Protein AF-A0A1V3ILX5-F1 (afdb_monomer_lite)

pLDDT: mean 81.28, std 12.14, range [39.16, 96.25]

Foldseek 3Di:
DDDDPPVCPVVVLVVDDLVPDDPVCSVVSVVVSVVVVLQVCCCVVVVHRDFLDDPVLLVLVVVLLVLLCVQQVDDSVVSVVVLCVVVVHPDPRNDHSVSSVVSSVVSVVSSPDDDDDPPPDPDDDDDDDDPVRLLVLLVVLVVLLVQLQVLVVCLVVCVVVVHPCSVVSPCSNPVCLVVSVVSLVVSCVVCVPDDCDPVDSSVSVVLSVQDDSPDPDRSDPPD

InterPro domains:
  IPR018875 Antirepressor protein ant, N-terminal [PF10547] (1-49)
  IPR018875 Antirepressor protein ant, N-terminal [PR01994] (1-24)
  IPR018875 Antirepressor protein ant, N-terminal [PR01994] (25-47)
  IPR018876 Bacteriophage P22, antirepressor protein, C-terminal [PF10548] (132-210)

Secondary structure (DSSP, 8-state):
--PPPHHHHHHHHHH--GGGS-GGGHHHHHHHHHHHHHHHHHHHHHSS---SS-TTTTHHHHHHHHHHHHHH---HHHHHHHHHHHHT-SSGGG--HHHHHHHHHHHHHHHHS-----------------HHHHHHHHHHHHHHHHHHHHHHHHHHHHHHTT-TTHHHHHHHHHHHHHHHHHHHHHHHHHTTTS---TTSGGGGHHHHHH--TT--S-SS---

Radius of gyration: 32.72 Å; chains: 1; bounding box: 62×52×90 Å

Sequence (223 aa):
MLCLPIDYLNGWLFGIDVKRVKPEIRDTLIMYKKECYKALADYWIKGKAERKTTTDERTGLRQAVSALVSKKGLIYSEAYSLIHQRFNVEHIDELTPEQIGMAVEYVHKIALEGEWIEPKKNEHYSFEFTEHELQQLVWTWFALLRCAEMCQVLYPALRQIGSSYAATVRDLGVEYNYTIRQSQNTLNRITEQFACEPSSNWRVLKYLRAYNPKKSRFQLDIL

Organism: NCBI:txid1908263

Structure (mmCIF, N/CA/C/O backbone):
data_AF-A0A1V3ILX5-F1
#
_entry.id   AF-A0A1V3ILX5-F1
#
loop_
_atom_site.group_PDB
_atom_site.id
_atom_site.type_symbol
_atom_site.label_atom_id
_atom_site.label_alt_id
_atom_site.label_comp_id
_atom_site.label_asym_id
_atom_site.label_entity_id
_atom_site.label_seq_id
_atom_site.pdbx_PDB_ins_code
_atom_site.Cartn_x
_atom_site.Cartn_y
_atom_site.Cartn_z
_atom_site.occupancy
_atom_site.B_iso_or_equiv
_atom_site.auth_seq_id
_atom_site.auth_comp_id
_atom_site.auth_asym_id
_atom_site.auth_atom_id
_atom_site.pdbx_PDB_model_num
ATOM 1 N N . MET A 1 1 ? 26.380 29.056 -43.346 1.00 39.16 1 MET A N 1
ATOM 2 C CA . MET A 1 1 ? 25.573 27.930 -43.860 1.00 39.16 1 MET A CA 1
ATOM 3 C C . MET A 1 1 ? 26.367 27.302 -44.996 1.00 39.16 1 MET A C 1
ATOM 5 O O . MET A 1 1 ? 26.478 27.919 -46.044 1.00 39.16 1 MET A O 1
ATOM 9 N N . LEU A 1 2 ? 27.041 26.177 -44.756 1.00 45.47 2 LEU A N 1
ATOM 10 C CA . LEU A 1 2 ? 27.775 25.441 -45.792 1.00 45.47 2 LEU A CA 1
ATOM 11 C C . LEU A 1 2 ? 26.883 24.273 -46.207 1.00 45.47 2 LEU A C 1
ATOM 13 O O . LEU A 1 2 ? 26.783 23.289 -45.481 1.00 45.47 2 LEU A O 1
ATOM 17 N N . CYS A 1 3 ? 26.169 24.425 -47.317 1.00 49.91 3 CYS A N 1
ATOM 18 C CA . CYS A 1 3 ? 25.348 23.356 -47.871 1.00 49.91 3 CYS A CA 1
ATOM 19 C C . CYS A 1 3 ? 26.199 22.589 -48.886 1.00 49.91 3 CYS A C 1
ATOM 21 O O . CYS A 1 3 ? 26.717 23.186 -49.829 1.00 49.91 3 CYS A O 1
ATOM 23 N N . LEU A 1 4 ? 26.367 21.283 -48.678 1.00 62.44 4 LEU A N 1
ATOM 24 C CA . LEU A 1 4 ? 27.025 20.414 -49.649 1.00 62.44 4 LEU A CA 1
ATOM 25 C C . LEU A 1 4 ? 26.116 20.294 -50.889 1.00 62.44 4 LEU A C 1
ATOM 27 O O . LEU A 1 4 ? 24.931 19.991 -50.716 1.00 62.44 4 LEU A O 1
ATOM 31 N N . PRO A 1 5 ? 26.613 20.522 -52.119 1.00 73.44 5 PRO A N 1
ATOM 32 C CA . PRO A 1 5 ? 25.806 20.302 -53.312 1.00 73.44 5 PRO A CA 1
ATOM 33 C C . PRO A 1 5 ? 25.388 18.830 -53.408 1.00 73.44 5 PRO A C 1
ATOM 35 O O . PRO A 1 5 ? 26.164 17.934 -53.065 1.00 73.44 5 PRO A O 1
ATOM 38 N N . ILE A 1 6 ? 24.156 18.585 -53.862 1.00 67.00 6 ILE A N 1
ATOM 39 C CA . ILE A 1 6 ? 23.514 17.264 -53.785 1.00 67.00 6 ILE A CA 1
ATOM 40 C C . ILE A 1 6 ? 24.284 16.175 -54.544 1.00 67.00 6 ILE A C 1
ATOM 42 O O . ILE A 1 6 ? 24.331 15.031 -54.099 1.00 67.00 6 ILE A O 1
ATOM 46 N N . ASP A 1 7 ? 24.987 16.552 -55.612 1.00 67.50 7 ASP A N 1
ATOM 47 C CA . ASP A 1 7 ? 25.805 15.644 -56.423 1.00 67.50 7 ASP A CA 1
ATOM 48 C C . ASP A 1 7 ? 27.003 15.076 -55.644 1.00 67.50 7 ASP A C 1
ATOM 50 O O . ASP A 1 7 ? 27.442 13.949 -55.878 1.00 67.50 7 ASP A O 1
ATOM 54 N N . TYR A 1 8 ? 27.503 15.822 -54.654 1.00 69.56 8 TYR A N 1
ATOM 55 C CA . TYR A 1 8 ? 28.617 15.408 -53.800 1.00 69.56 8 TYR A CA 1
ATOM 56 C C . TYR A 1 8 ? 28.160 14.653 -52.549 1.00 69.56 8 TYR A C 1
ATOM 58 O O . TYR A 1 8 ? 29.004 14.107 -51.838 1.00 69.56 8 TYR A O 1
ATOM 66 N N . LEU A 1 9 ? 26.850 14.578 -52.278 1.00 69.81 9 LEU A N 1
ATOM 67 C CA . LEU A 1 9 ? 26.304 13.918 -51.088 1.00 69.81 9 LEU A CA 1
ATOM 68 C C . LEU A 1 9 ? 26.668 12.435 -51.045 1.00 69.81 9 LEU A C 1
ATOM 70 O O . LEU A 1 9 ? 27.114 11.946 -50.009 1.00 69.81 9 LEU A O 1
ATOM 74 N N . ASN A 1 10 ? 26.545 11.744 -52.180 1.00 68.31 10 ASN A N 1
ATOM 75 C CA . ASN A 1 10 ? 26.925 10.339 -52.289 1.00 68.31 10 ASN A CA 1
ATOM 76 C C . ASN A 1 10 ? 28.426 10.172 -51.999 1.00 68.31 10 ASN A C 1
ATOM 78 O O . ASN A 1 10 ? 28.805 9.403 -51.119 1.00 68.31 10 ASN A O 1
ATOM 82 N N . GLY A 1 11 ? 29.284 10.954 -52.662 1.00 70.94 11 GLY A N 1
ATOM 83 C CA . GLY A 1 11 ? 30.736 10.904 -52.450 1.00 70.94 11 GLY A CA 1
ATOM 84 C C . GLY A 1 11 ? 31.155 11.217 -51.009 1.00 70.94 11 GLY A C 1
ATOM 85 O O . GLY A 1 11 ? 32.033 10.554 -50.462 1.00 70.94 11 GLY A O 1
ATOM 86 N N . TRP A 1 12 ? 30.490 12.176 -50.363 1.00 75.31 12 TRP A N 1
ATOM 87 C CA . TRP A 1 12 ? 30.745 12.542 -48.971 1.00 75.31 12 TRP A CA 1
ATOM 88 C C . TRP A 1 12 ? 30.288 11.458 -47.984 1.00 75.31 12 TRP A C 1
ATOM 90 O O . TRP A 1 12 ? 31.060 11.069 -47.108 1.00 75.31 12 TRP A O 1
ATOM 100 N N . LEU A 1 13 ? 29.082 10.901 -48.159 1.00 71.12 13 LEU A N 1
ATOM 101 C CA . LEU A 1 13 ? 28.534 9.839 -47.303 1.00 71.12 13 LEU A CA 1
ATOM 102 C C . LEU A 1 13 ? 29.407 8.569 -47.334 1.00 71.12 13 LEU A C 1
ATOM 104 O O . LEU A 1 13 ? 29.664 7.950 -46.294 1.00 71.12 13 LEU A O 1
ATOM 108 N N . PHE A 1 14 ? 29.906 8.197 -48.519 1.00 68.69 14 PHE A N 1
ATOM 109 C CA . PH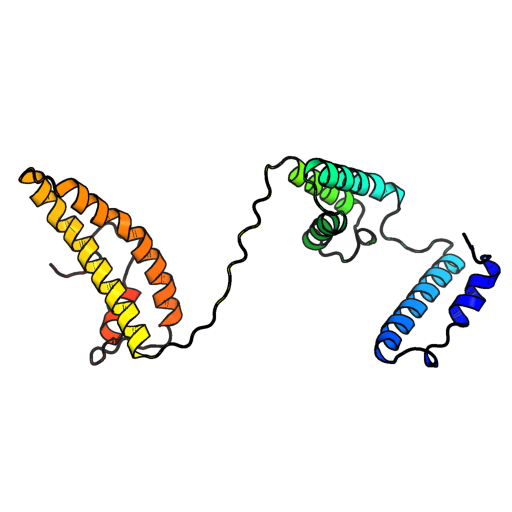E A 1 14 ? 30.798 7.045 -48.691 1.00 68.69 14 PHE A CA 1
ATOM 110 C C . PHE A 1 14 ? 32.261 7.344 -48.330 1.00 68.69 14 PHE A C 1
ATOM 112 O O . PHE A 1 1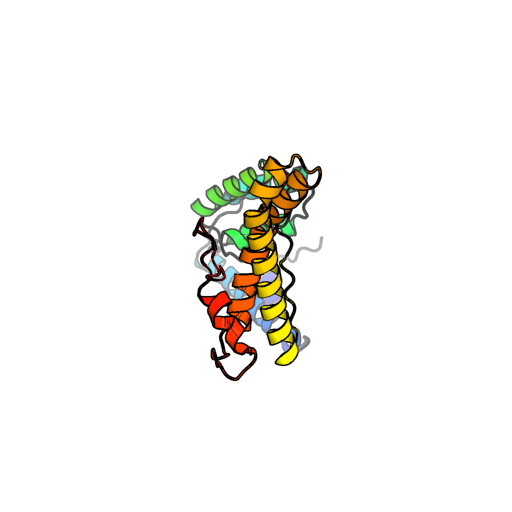4 ? 33.008 6.412 -48.039 1.00 68.69 14 PHE A O 1
ATOM 119 N N . GLY A 1 15 ? 32.656 8.619 -48.269 1.00 70.19 15 GLY A N 1
ATOM 120 C CA . GLY A 1 15 ? 33.998 9.059 -47.877 1.00 70.19 15 GLY A CA 1
ATOM 121 C C . GLY A 1 15 ? 34.289 8.993 -46.371 1.00 70.19 15 GLY A C 1
ATOM 122 O O . GLY A 1 15 ? 35.448 9.080 -45.966 1.00 70.19 15 GLY A O 1
ATOM 123 N N . ILE A 1 16 ? 33.270 8.818 -45.522 1.00 71.31 16 ILE A N 1
ATOM 124 C CA . ILE A 1 16 ? 33.450 8.662 -44.069 1.00 71.31 16 ILE A CA 1
ATOM 125 C C . ILE A 1 16 ? 34.050 7.276 -43.785 1.00 71.31 16 ILE A C 1
ATOM 127 O O . ILE A 1 16 ? 33.370 6.269 -43.932 1.00 71.31 16 ILE A O 1
ATOM 131 N N . ASP A 1 17 ? 35.303 7.165 -43.356 1.00 72.44 17 ASP A N 1
ATOM 132 C CA . ASP A 1 17 ? 35.902 5.850 -43.083 1.00 72.44 17 ASP A CA 1
ATOM 133 C C . ASP A 1 17 ? 35.572 5.370 -41.659 1.00 72.44 17 ASP A C 1
ATOM 135 O O . ASP A 1 17 ? 36.006 5.966 -40.673 1.00 72.44 17 ASP A O 1
ATOM 139 N N . VAL A 1 18 ? 34.838 4.257 -41.541 1.00 74.38 18 VAL A N 1
ATOM 140 C CA . VAL A 1 18 ? 34.448 3.647 -40.252 1.00 74.38 18 VAL A CA 1
ATOM 141 C C . VAL A 1 18 ? 35.682 3.241 -39.434 1.00 74.38 18 VAL A C 1
ATOM 143 O O . VAL A 1 18 ? 35.648 3.230 -38.202 1.00 74.38 18 VAL A O 1
ATOM 146 N N . LYS A 1 19 ? 36.812 2.968 -40.101 1.00 77.19 19 LYS A N 1
ATOM 147 C CA . LYS A 1 19 ? 38.075 2.607 -39.444 1.00 77.19 19 LYS A CA 1
ATOM 148 C C . LYS A 1 19 ? 38.727 3.785 -38.721 1.00 77.19 19 LYS A C 1
ATOM 150 O O . LYS A 1 19 ? 39.475 3.563 -37.773 1.00 77.19 19 LYS A O 1
ATOM 155 N N . ARG A 1 20 ? 38.424 5.024 -39.126 1.00 78.19 20 ARG A N 1
ATOM 156 C CA . ARG A 1 20 ? 38.987 6.256 -38.542 1.00 78.19 20 ARG A CA 1
ATOM 157 C C . ARG A 1 20 ? 38.236 6.743 -37.305 1.00 78.19 20 ARG A C 1
ATOM 159 O O . ARG A 1 20 ? 38.550 7.807 -36.781 1.00 78.19 20 ARG A O 1
ATOM 166 N N . VAL A 1 21 ? 37.256 5.975 -36.835 1.00 79.62 21 VAL A N 1
ATOM 167 C CA . VAL A 1 21 ? 36.397 6.360 -35.720 1.00 79.62 21 VAL A CA 1
ATOM 168 C C . VAL A 1 21 ? 36.631 5.460 -34.502 1.00 79.62 21 VAL A C 1
ATOM 170 O O . VAL A 1 21 ? 36.988 4.281 -34.640 1.00 79.62 21 VAL A O 1
ATOM 173 N N . LYS A 1 22 ? 36.449 6.033 -33.302 1.00 80.12 22 LYS A N 1
ATOM 174 C CA . LYS A 1 22 ? 36.482 5.328 -32.011 1.00 80.12 22 LYS A CA 1
ATOM 175 C C . LYS A 1 22 ? 35.597 4.072 -32.048 1.00 80.12 22 LYS A C 1
ATOM 177 O O . LYS A 1 22 ? 34.502 4.144 -32.604 1.00 80.12 22 LYS A O 1
ATOM 182 N N . PRO A 1 23 ? 36.038 2.949 -31.453 1.00 80.56 23 PRO A N 1
ATOM 183 C CA . PRO A 1 23 ? 35.334 1.669 -31.536 1.00 80.56 23 PRO A CA 1
ATOM 184 C C . PRO A 1 23 ? 33.894 1.723 -31.005 1.00 80.56 23 PRO A C 1
ATOM 186 O O . PRO A 1 23 ? 33.019 1.128 -31.619 1.00 80.56 23 PRO A O 1
ATOM 189 N N . GLU A 1 24 ? 33.637 2.512 -29.960 1.00 83.62 24 GLU A N 1
ATOM 190 C CA . GLU A 1 24 ? 32.325 2.669 -29.304 1.00 83.62 24 GLU A CA 1
ATOM 191 C C . GLU A 1 24 ? 31.196 3.153 -30.232 1.00 83.62 24 GLU A C 1
ATOM 193 O O . GLU A 1 24 ? 30.036 2.839 -29.999 1.00 83.62 24 GLU A O 1
ATOM 198 N N . ILE A 1 25 ? 31.513 3.912 -31.286 1.00 80.50 25 ILE A N 1
ATOM 199 C CA . ILE A 1 25 ? 30.513 4.534 -32.176 1.00 80.50 25 ILE A CA 1
ATOM 200 C C . ILE A 1 25 ? 30.497 3.924 -33.581 1.00 80.50 25 ILE A C 1
ATOM 202 O O . ILE A 1 25 ? 29.766 4.391 -34.456 1.00 80.50 25 ILE A O 1
ATOM 206 N N . ARG A 1 26 ? 31.306 2.884 -33.825 1.00 82.12 26 ARG A N 1
ATOM 207 C CA . ARG A 1 26 ? 31.392 2.239 -35.144 1.00 82.12 26 ARG A CA 1
ATOM 208 C C . ARG A 1 26 ? 30.077 1.587 -35.536 1.00 82.12 26 ARG A C 1
ATOM 210 O O . ARG A 1 26 ? 29.633 1.794 -36.662 1.00 82.12 26 ARG A O 1
ATOM 217 N N . ASP A 1 27 ? 29.447 0.862 -34.619 1.00 79.75 27 ASP A N 1
ATOM 218 C CA . ASP A 1 27 ? 28.203 0.141 -34.901 1.00 79.75 27 ASP A CA 1
ATOM 219 C C . ASP A 1 27 ? 27.054 1.108 -35.204 1.00 79.75 27 ASP A C 1
ATOM 221 O O . ASP A 1 27 ? 26.354 0.946 -36.206 1.00 79.75 27 ASP A O 1
ATOM 225 N N . THR A 1 28 ? 26.940 2.187 -34.427 1.00 79.75 28 THR A N 1
ATOM 226 C CA . THR A 1 28 ? 25.973 3.268 -34.665 1.00 79.75 28 THR A CA 1
ATOM 227 C C . THR A 1 28 ? 26.210 3.953 -36.012 1.00 79.75 28 THR A C 1
ATOM 229 O O . THR A 1 28 ? 25.269 4.198 -36.761 1.00 79.75 28 THR A O 1
ATOM 232 N N . LEU A 1 29 ? 27.469 4.220 -36.376 1.00 80.12 29 LEU A N 1
ATOM 233 C CA . LEU A 1 29 ? 27.804 4.815 -37.674 1.00 80.12 29 LEU A CA 1
ATOM 234 C C . LEU A 1 29 ? 27.516 3.881 -38.850 1.00 80.12 29 LEU A C 1
ATOM 236 O O . LEU A 1 29 ? 27.098 4.343 -39.912 1.00 80.12 29 LEU A O 1
ATOM 240 N N . ILE A 1 30 ? 27.737 2.576 -38.686 1.00 81.19 30 ILE A N 1
ATOM 241 C CA . ILE A 1 30 ? 27.398 1.573 -39.700 1.00 81.19 30 ILE A CA 1
ATOM 242 C C . ILE A 1 30 ? 25.881 1.515 -39.893 1.00 81.19 30 ILE A C 1
ATOM 244 O O . ILE A 1 30 ? 25.422 1.495 -41.037 1.00 81.19 30 ILE A O 1
ATOM 248 N N . MET A 1 31 ? 25.114 1.502 -38.800 1.00 81.12 31 MET A N 1
ATOM 249 C CA . MET A 1 31 ? 23.650 1.536 -38.829 1.00 81.12 31 MET A CA 1
ATOM 250 C C . MET A 1 31 ? 23.154 2.780 -39.572 1.00 81.12 31 MET A C 1
ATOM 252 O O . MET A 1 31 ? 22.475 2.652 -40.590 1.00 81.12 31 MET A O 1
ATOM 256 N N . TYR A 1 32 ? 23.620 3.961 -39.162 1.00 78.94 32 TYR A N 1
ATOM 257 C CA . TYR A 1 32 ? 23.244 5.235 -39.771 1.00 78.94 32 TYR A CA 1
ATOM 258 C C . TYR A 1 32 ? 23.556 5.285 -41.274 1.00 78.94 32 TYR A C 1
ATOM 260 O O . TYR A 1 32 ? 22.724 5.678 -42.088 1.00 78.94 32 TYR A O 1
ATOM 268 N N . LYS A 1 33 ? 24.737 4.808 -41.689 1.00 79.19 33 LYS A N 1
ATOM 269 C CA . LYS A 1 33 ? 25.096 4.726 -43.112 1.00 79.19 33 LYS A CA 1
ATOM 270 C C . LYS A 1 33 ? 24.172 3.820 -43.915 1.00 79.19 33 LYS A C 1
ATOM 272 O O . LYS A 1 33 ? 23.825 4.165 -45.044 1.00 79.19 33 LYS A O 1
ATOM 277 N N . LYS A 1 34 ? 23.807 2.659 -43.363 1.00 80.44 34 LYS A N 1
ATOM 278 C CA . LYS A 1 34 ? 22.877 1.726 -44.014 1.00 80.44 34 LYS A CA 1
ATOM 279 C C . LYS A 1 34 ? 21.499 2.363 -44.179 1.00 80.44 34 LYS A C 1
ATOM 281 O O . LYS A 1 34 ? 20.903 2.227 -45.244 1.00 80.44 34 LYS A O 1
ATOM 286 N N . GLU A 1 35 ? 21.026 3.087 -43.171 1.00 76.62 35 GLU A N 1
ATOM 287 C CA . GLU A 1 35 ? 19.747 3.801 -43.214 1.00 76.62 35 GLU A CA 1
ATOM 288 C C . GLU A 1 35 ? 19.756 4.940 -44.233 1.00 76.62 35 GLU A C 1
ATOM 290 O O . GLU A 1 35 ? 18.850 5.017 -45.062 1.00 76.62 35 GLU A O 1
ATOM 295 N N . CYS A 1 36 ? 20.807 5.766 -44.255 1.00 73.94 36 CYS A N 1
ATOM 296 C CA . CYS A 1 36 ? 20.963 6.813 -45.265 1.00 73.94 36 CYS A CA 1
ATOM 297 C C . CYS A 1 36 ? 21.018 6.232 -46.683 1.00 73.94 36 CYS A C 1
ATOM 299 O O . CYS A 1 36 ? 20.372 6.762 -47.585 1.00 73.94 36 CYS A O 1
ATOM 301 N N . TYR A 1 37 ? 21.751 5.131 -46.882 1.00 75.25 37 TYR A N 1
ATOM 302 C CA . TYR A 1 37 ? 21.807 4.445 -48.172 1.00 75.25 37 TYR A CA 1
ATOM 303 C C . TYR A 1 37 ? 20.432 3.939 -48.600 1.00 75.25 37 TYR A C 1
ATOM 305 O O . TYR A 1 37 ? 20.021 4.173 -49.732 1.00 75.25 37 TYR A O 1
ATOM 313 N N . LYS A 1 38 ? 19.710 3.275 -47.693 1.00 74.88 38 LYS A N 1
ATOM 314 C CA . LYS A 1 38 ? 18.375 2.745 -47.967 1.00 74.88 38 LYS A CA 1
ATOM 315 C C . LYS A 1 38 ? 17.394 3.866 -48.308 1.00 74.88 38 LYS A C 1
ATOM 317 O O . LYS A 1 38 ? 16.712 3.770 -49.318 1.00 74.88 38 LYS A O 1
ATOM 322 N N . ALA A 1 39 ? 17.395 4.956 -47.541 1.00 69.94 39 ALA A N 1
ATOM 323 C CA . ALA A 1 39 ? 16.548 6.118 -47.795 1.00 69.94 39 ALA A CA 1
ATOM 324 C C . ALA A 1 39 ? 16.838 6.776 -49.156 1.00 69.94 39 ALA A C 1
ATOM 326 O O . ALA A 1 39 ? 15.906 7.141 -49.873 1.00 69.94 39 ALA A O 1
ATOM 327 N N . LEU A 1 40 ? 18.118 6.900 -49.531 1.00 71.75 40 LEU A N 1
ATOM 328 C CA . LEU A 1 40 ? 18.519 7.401 -50.848 1.00 71.75 40 LEU A CA 1
ATOM 329 C C . LEU A 1 40 ? 18.106 6.427 -51.959 1.00 71.75 40 LEU A C 1
ATOM 331 O O . LEU A 1 40 ? 17.506 6.852 -52.940 1.00 71.75 40 LEU A O 1
ATOM 335 N N . ALA A 1 41 ? 18.377 5.131 -51.809 1.00 72.38 41 ALA A N 1
ATOM 336 C CA . ALA A 1 41 ? 18.019 4.115 -52.795 1.00 72.38 41 ALA A CA 1
ATOM 337 C C . ALA A 1 41 ? 16.499 4.036 -53.010 1.00 72.38 41 ALA A C 1
ATOM 339 O O . ALA A 1 41 ? 16.051 4.038 -54.153 1.00 72.38 41 ALA A O 1
ATOM 340 N N . ASP A 1 42 ? 15.705 4.045 -51.937 1.00 70.25 42 ASP A N 1
ATOM 341 C CA . ASP A 1 42 ? 14.243 4.092 -52.013 1.00 70.25 42 ASP A CA 1
ATOM 342 C C . ASP A 1 42 ? 13.770 5.361 -52.741 1.00 70.25 42 ASP A C 1
ATOM 344 O O . ASP A 1 42 ? 12.904 5.281 -53.609 1.00 70.25 42 ASP A O 1
ATOM 348 N N . TYR A 1 43 ? 14.380 6.521 -52.475 1.00 67.38 43 TYR A N 1
ATOM 349 C CA . TYR A 1 43 ? 14.060 7.764 -53.182 1.00 67.38 43 TYR A CA 1
ATOM 350 C C . TYR A 1 43 ? 14.365 7.688 -54.687 1.00 67.38 43 TYR A C 1
ATOM 352 O O . TYR A 1 43 ? 13.518 8.057 -55.498 1.00 67.38 43 TYR A O 1
ATOM 360 N N . TRP A 1 44 ? 15.539 7.181 -55.074 1.00 68.38 44 TRP A N 1
ATOM 361 C CA . TRP A 1 44 ? 15.955 7.093 -56.481 1.00 68.38 44 TRP A CA 1
ATOM 362 C C . TRP A 1 44 ? 15.233 5.988 -57.266 1.00 68.38 44 TRP A C 1
ATOM 364 O O . TRP A 1 44 ? 15.010 6.149 -58.462 1.00 68.38 44 TRP A O 1
ATOM 374 N N . ILE A 1 45 ? 14.850 4.883 -56.615 1.00 66.19 45 ILE A N 1
ATOM 375 C CA . ILE A 1 45 ? 14.184 3.739 -57.262 1.00 66.19 45 ILE A CA 1
ATOM 376 C C . ILE A 1 45 ? 12.659 3.907 -57.278 1.00 66.19 45 ILE A C 1
ATOM 378 O O . ILE A 1 45 ? 12.019 3.576 -58.273 1.00 66.19 45 ILE A O 1
ATOM 382 N N . LYS A 1 46 ? 12.059 4.415 -56.195 1.00 60.25 46 LYS A N 1
ATOM 383 C CA . LYS A 1 46 ? 10.596 4.529 -56.041 1.00 60.25 46 LYS A CA 1
ATOM 384 C C . LYS A 1 46 ? 10.074 5.955 -56.248 1.00 60.25 46 LYS A C 1
ATOM 386 O O . LYS A 1 46 ? 8.865 6.171 -56.240 1.00 60.25 46 LYS A O 1
ATOM 391 N N . GLY A 1 47 ? 10.959 6.944 -56.395 1.00 57.62 47 GLY A N 1
ATOM 392 C CA . GLY A 1 47 ? 10.615 8.361 -56.559 1.00 57.62 47 GLY A CA 1
ATOM 393 C C . GLY A 1 47 ? 10.180 9.079 -55.272 1.00 57.62 47 GLY A C 1
ATOM 394 O O . GLY A 1 47 ? 9.994 10.295 -55.291 1.00 57.62 47 GLY A O 1
ATOM 395 N N . LYS A 1 48 ? 10.009 8.360 -54.150 1.00 55.78 48 LYS A N 1
ATOM 396 C CA . LYS A 1 48 ? 9.699 8.896 -52.813 1.00 55.78 48 LYS A CA 1
ATOM 397 C C . LYS A 1 48 ? 10.297 7.989 -51.734 1.00 55.78 48 LYS A C 1
ATOM 399 O O . LYS A 1 48 ? 10.224 6.771 -51.843 1.00 55.78 48 LYS A O 1
ATOM 404 N N . ALA A 1 49 ? 10.836 8.583 -50.670 1.00 54.66 49 ALA A N 1
ATOM 405 C CA . ALA A 1 49 ? 11.204 7.842 -49.465 1.00 54.66 49 ALA A CA 1
ATOM 406 C C . ALA A 1 49 ? 9.926 7.499 -48.676 1.00 54.66 49 ALA A C 1
ATOM 408 O O . ALA A 1 49 ? 9.166 8.403 -48.321 1.00 54.66 49 ALA A O 1
ATOM 409 N N . GLU A 1 50 ? 9.674 6.213 -48.422 1.00 53.56 50 GLU A N 1
ATOM 410 C CA . GLU A 1 50 ? 8.508 5.747 -47.662 1.00 53.56 50 GLU A CA 1
ATOM 411 C C . GLU A 1 50 ? 8.576 6.263 -46.215 1.00 53.56 50 GLU A C 1
ATOM 413 O O . GLU A 1 50 ? 9.343 5.776 -45.387 1.00 53.56 50 GLU A O 1
ATOM 418 N N . ARG A 1 51 ? 7.758 7.271 -45.906 1.00 54.94 51 ARG A N 1
ATOM 419 C CA . ARG A 1 51 ? 7.429 7.685 -44.539 1.00 54.94 51 ARG A CA 1
ATOM 420 C C . ARG A 1 51 ? 5.975 7.316 -44.285 1.00 54.94 51 ARG A C 1
ATOM 422 O O . ARG A 1 51 ? 5.140 7.523 -45.161 1.00 54.94 51 ARG A O 1
ATOM 429 N N . LYS A 1 52 ? 5.667 6.791 -43.095 1.00 60.50 52 LYS A N 1
ATOM 430 C CA . LYS A 1 52 ? 4.300 6.365 -42.745 1.00 60.50 52 LYS A CA 1
ATOM 431 C C . LYS A 1 52 ? 3.291 7.517 -42.762 1.00 60.50 52 LYS A C 1
ATOM 433 O O . LYS A 1 52 ? 2.124 7.280 -43.039 1.00 60.50 52 LYS A O 1
ATOM 438 N N . THR A 1 53 ? 3.745 8.741 -42.493 1.00 59.22 53 THR A N 1
ATOM 439 C CA . THR A 1 53 ? 2.938 9.969 -42.541 1.00 59.22 53 THR A CA 1
ATOM 440 C C . THR A 1 53 ? 3.764 11.130 -43.110 1.00 59.22 53 THR A C 1
ATOM 442 O O . THR A 1 53 ? 5.001 11.115 -43.075 1.00 59.22 53 THR A O 1
ATOM 445 N N . THR A 1 54 ? 3.096 12.121 -43.700 1.00 68.12 54 THR A N 1
ATOM 446 C CA . THR A 1 54 ? 3.757 13.293 -44.296 1.00 68.12 54 THR A CA 1
ATOM 447 C C . THR A 1 54 ? 3.970 14.408 -43.271 1.00 68.12 54 THR A C 1
ATOM 449 O O . THR A 1 54 ? 3.315 14.470 -42.230 1.00 68.12 54 THR A O 1
ATOM 452 N N . THR A 1 55 ? 4.921 15.308 -43.545 1.00 63.84 55 THR A N 1
ATOM 453 C CA . THR A 1 55 ? 5.204 16.459 -42.669 1.00 63.84 55 THR A CA 1
ATOM 454 C C . THR A 1 55 ? 3.962 17.331 -42.463 1.00 63.84 55 THR A C 1
ATOM 456 O O . THR A 1 55 ? 3.750 17.818 -41.353 1.00 63.84 55 THR A O 1
ATOM 459 N N . ASP A 1 56 ? 3.132 17.471 -43.501 1.00 69.56 56 ASP A N 1
ATOM 460 C CA . ASP A 1 56 ? 1.919 18.288 -43.479 1.00 69.56 56 ASP A CA 1
ATOM 461 C C . ASP A 1 56 ? 0.861 17.698 -42.537 1.00 69.56 56 ASP A C 1
ATOM 463 O O . ASP A 1 56 ? 0.320 18.423 -41.700 1.00 69.56 56 ASP A O 1
ATOM 467 N N . GLU A 1 57 ? 0.663 16.375 -42.563 1.00 72.31 57 GLU A N 1
ATOM 468 C CA . GLU A 1 57 ? -0.265 15.651 -41.677 1.00 72.31 57 GLU A CA 1
ATOM 469 C C . GLU A 1 57 ? 0.103 15.789 -40.191 1.00 72.31 57 GLU A C 1
ATOM 471 O O . GLU A 1 57 ? -0.771 15.830 -39.326 1.00 72.31 57 GLU A O 1
ATOM 476 N N . ARG A 1 58 ? 1.395 15.928 -39.869 1.00 76.69 58 ARG A N 1
ATOM 477 C CA . ARG A 1 58 ? 1.885 16.072 -38.484 1.00 76.69 58 ARG A CA 1
ATOM 478 C C . ARG A 1 58 ? 1.876 17.511 -37.972 1.00 76.69 58 ARG A C 1
ATOM 480 O O . ARG A 1 58 ? 2.185 17.741 -36.800 1.00 76.69 58 ARG A O 1
ATOM 487 N N . THR A 1 59 ? 1.525 18.488 -38.808 1.00 83.56 59 THR A N 1
ATOM 488 C CA . THR A 1 59 ? 1.529 19.911 -38.429 1.00 83.56 59 THR A CA 1
ATOM 489 C C . THR A 1 59 ? 0.581 20.185 -37.264 1.00 83.56 59 THR A C 1
ATOM 491 O O . THR A 1 59 ? 0.966 20.874 -36.319 1.00 83.56 59 THR A O 1
ATOM 494 N N . GLY A 1 60 ? -0.610 19.577 -37.274 1.00 81.81 60 GLY A N 1
ATOM 495 C CA . GLY A 1 60 ? -1.581 19.709 -36.182 1.00 81.81 60 GLY A CA 1
ATOM 496 C C . GLY A 1 60 ? -1.046 19.190 -34.843 1.00 81.81 60 GLY A C 1
ATOM 497 O O . GLY A 1 60 ? -1.209 19.846 -33.817 1.00 81.81 60 GLY A O 1
ATOM 498 N N . LEU A 1 61 ? -0.312 18.072 -34.851 1.00 86.38 61 LEU A N 1
ATOM 499 C CA . LEU A 1 61 ? 0.321 17.523 -33.647 1.00 86.38 61 LEU A CA 1
ATOM 500 C C . LEU A 1 61 ? 1.427 18.436 -33.112 1.00 86.38 61 LEU A C 1
ATOM 502 O O . LEU A 1 61 ? 1.499 18.680 -31.911 1.00 86.38 61 LEU A O 1
ATOM 506 N N . ARG A 1 62 ? 2.259 18.998 -33.995 1.00 85.69 62 ARG A N 1
ATOM 507 C CA . ARG A 1 62 ? 3.307 19.953 -33.598 1.00 85.69 62 ARG A CA 1
ATOM 508 C C . ARG A 1 62 ? 2.720 21.227 -32.988 1.00 85.69 62 ARG A C 1
ATOM 510 O O . ARG A 1 62 ? 3.255 21.728 -32.001 1.00 85.69 62 ARG A O 1
ATOM 517 N N . GLN A 1 63 ? 1.614 21.728 -33.539 1.00 86.38 63 GLN A N 1
ATOM 518 C CA . GLN A 1 63 ? 0.895 22.882 -32.991 1.00 86.38 63 GLN A CA 1
ATOM 519 C C . GLN A 1 63 ? 0.288 22.569 -31.61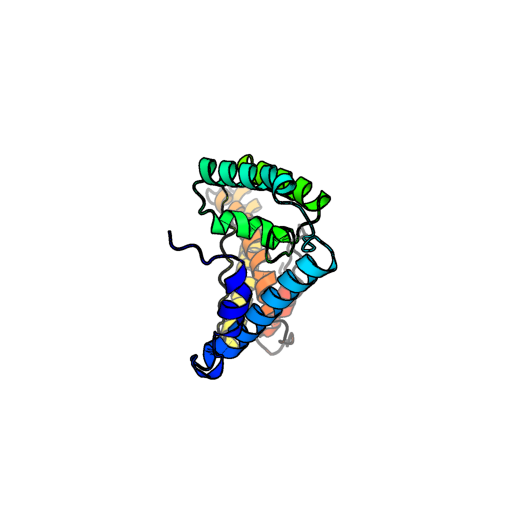7 1.00 86.38 63 GLN A C 1
ATOM 521 O O . GLN A 1 63 ? 0.449 23.364 -30.692 1.00 86.38 63 GLN A O 1
ATOM 526 N N . ALA A 1 64 ? -0.324 21.393 -31.450 1.00 85.25 64 ALA A N 1
ATOM 527 C CA . ALA A 1 64 ? -0.856 20.935 -30.167 1.00 85.25 64 ALA A CA 1
ATOM 528 C C . ALA A 1 64 ? 0.243 20.826 -29.095 1.00 85.25 64 ALA A C 1
ATOM 530 O O . ALA A 1 64 ? 0.073 21.301 -27.972 1.00 85.25 64 ALA A O 1
ATOM 531 N N . VAL A 1 65 ? 1.403 20.265 -29.453 1.00 87.31 65 VAL A N 1
ATOM 532 C CA . VAL A 1 65 ? 2.573 20.169 -28.565 1.00 87.31 65 VAL A CA 1
ATOM 533 C C . VAL A 1 65 ? 3.107 21.552 -28.195 1.00 87.31 65 VAL A C 1
ATOM 535 O O . VAL A 1 65 ? 3.405 21.800 -27.029 1.00 87.31 65 VAL A O 1
ATOM 538 N N . SER A 1 66 ? 3.184 22.479 -29.153 1.00 87.88 66 SER A N 1
ATOM 539 C CA . SER A 1 66 ? 3.601 23.860 -28.883 1.00 87.88 66 SER A CA 1
ATOM 540 C C . SER A 1 66 ? 2.636 24.570 -27.923 1.00 87.88 66 SER A C 1
ATOM 542 O O . SER A 1 66 ? 3.074 25.233 -26.981 1.00 87.88 66 SER A O 1
ATOM 544 N N . ALA A 1 67 ? 1.326 24.363 -28.087 1.00 84.81 67 ALA A N 1
ATOM 545 C CA . ALA A 1 67 ? 0.315 24.885 -27.172 1.00 84.81 67 ALA A CA 1
ATOM 546 C C . ALA A 1 67 ? 0.424 24.271 -25.762 1.00 84.81 67 ALA A C 1
ATOM 548 O O . ALA A 1 67 ? 0.269 24.990 -24.773 1.00 84.81 67 ALA A O 1
ATOM 549 N N . LEU A 1 68 ? 0.730 22.972 -25.655 1.00 83.88 68 LEU A N 1
ATOM 550 C CA . LEU A 1 68 ? 0.973 22.291 -24.379 1.00 83.88 68 LEU A CA 1
ATOM 551 C C . LEU A 1 68 ? 2.202 22.871 -23.662 1.00 83.88 68 LEU A C 1
ATOM 553 O O . LEU A 1 68 ? 2.107 23.240 -22.493 1.00 83.88 68 LEU A O 1
ATOM 557 N N . VAL A 1 69 ? 3.324 23.011 -24.375 1.00 85.62 69 VAL A N 1
ATOM 558 C CA . VAL A 1 69 ? 4.570 23.610 -23.864 1.00 85.62 69 VAL A CA 1
ATOM 559 C C . VAL A 1 69 ? 4.332 25.042 -23.385 1.00 85.62 69 VAL A C 1
ATOM 561 O O . VAL A 1 69 ? 4.711 25.388 -22.269 1.00 85.62 69 VAL A O 1
ATOM 564 N N . SER A 1 70 ? 3.631 25.862 -24.173 1.00 82.44 70 SER A N 1
ATOM 565 C CA . SER A 1 70 ? 3.346 27.253 -23.807 1.00 82.44 70 SER A CA 1
ATOM 566 C C . SER A 1 70 ? 2.413 27.387 -22.601 1.00 82.44 70 SER A C 1
ATOM 568 O O . SER A 1 70 ? 2.543 28.357 -21.859 1.00 82.44 70 SER A O 1
ATOM 570 N N . LYS A 1 71 ? 1.456 26.469 -22.410 1.00 79.12 71 LYS A N 1
ATOM 571 C CA . LYS A 1 71 ? 0.493 26.533 -21.296 1.00 79.12 71 LYS A CA 1
ATOM 572 C C . LYS A 1 71 ? 1.010 25.909 -20.002 1.00 79.12 71 LYS A C 1
ATOM 574 O O . LYS A 1 71 ? 0.635 26.373 -18.932 1.00 79.12 71 LYS A O 1
ATOM 579 N N . LYS A 1 72 ? 1.811 24.843 -20.089 1.00 73.19 72 LYS A N 1
ATOM 580 C CA . LYS A 1 72 ? 2.289 24.067 -18.930 1.00 73.19 72 LYS A CA 1
ATOM 581 C C . LYS A 1 72 ? 3.759 24.332 -18.579 1.00 73.19 72 LYS A C 1
ATOM 583 O O . LYS A 1 72 ? 4.210 23.854 -17.549 1.00 73.19 72 LYS A O 1
ATOM 588 N N . GLY A 1 73 ? 4.503 25.063 -19.413 1.00 76.06 73 GLY A N 1
ATOM 589 C CA . GLY A 1 73 ? 5.923 25.361 -19.186 1.00 76.06 73 GLY A CA 1
ATOM 590 C C . GLY A 1 73 ? 6.864 24.159 -19.349 1.00 76.06 73 GLY A C 1
ATOM 591 O O . GLY A 1 73 ? 8.001 24.223 -18.895 1.00 76.06 73 GLY A O 1
ATOM 592 N N . LEU A 1 74 ? 6.399 23.071 -19.972 1.00 78.25 74 LEU A N 1
ATOM 593 C CA . LEU A 1 74 ? 7.183 21.851 -20.201 1.00 78.25 74 LEU A CA 1
ATOM 594 C C . LEU A 1 74 ? 8.278 22.065 -21.248 1.00 78.25 74 LEU A C 1
ATOM 596 O O . LEU A 1 74 ? 8.129 22.875 -22.163 1.00 78.25 74 LEU A O 1
ATOM 600 N N . ILE A 1 75 ? 9.345 21.272 -21.186 1.00 83.75 75 ILE A N 1
ATOM 601 C CA . ILE A 1 75 ? 10.356 21.259 -22.247 1.00 83.75 75 ILE A CA 1
ATOM 602 C C . ILE A 1 75 ? 9.813 20.449 -23.437 1.00 83.75 75 ILE A C 1
ATOM 604 O O . ILE A 1 75 ? 9.148 19.427 -23.268 1.00 83.75 75 ILE A O 1
ATOM 608 N N . TYR A 1 76 ? 10.115 20.869 -24.672 1.00 81.12 76 TYR A N 1
ATOM 609 C CA . TYR A 1 76 ? 9.661 20.175 -25.889 1.00 81.12 76 TYR A CA 1
ATOM 610 C C . TYR A 1 76 ? 9.968 18.667 -25.885 1.00 81.12 76 TYR A C 1
ATOM 612 O O . TYR A 1 76 ? 9.139 17.875 -26.327 1.00 81.12 76 TYR A O 1
ATOM 620 N N . SER A 1 77 ? 11.128 18.253 -25.367 1.00 83.00 77 SER A N 1
ATOM 621 C CA . SER A 1 77 ? 11.509 16.839 -25.256 1.00 83.00 77 SER A CA 1
ATOM 622 C C . SER A 1 77 ? 10.561 16.038 -24.362 1.00 83.00 77 SER A C 1
ATOM 624 O O . SER A 1 77 ? 10.233 14.897 -24.682 1.00 83.00 77 SER A O 1
ATOM 626 N N . GLU A 1 78 ? 10.082 16.633 -23.272 1.00 81.19 78 GLU A N 1
ATOM 627 C CA . GLU A 1 78 ? 9.155 15.995 -22.332 1.00 81.19 78 GLU A CA 1
ATOM 628 C C . GLU A 1 78 ? 7.779 15.837 -22.977 1.00 81.19 78 GLU A C 1
ATOM 630 O O . GLU A 1 78 ? 7.198 14.754 -22.947 1.00 81.19 78 GLU A O 1
ATOM 635 N N . ALA A 1 79 ? 7.306 16.878 -23.668 1.00 85.56 79 ALA A N 1
ATOM 636 C CA . ALA A 1 79 ? 6.038 16.836 -24.386 1.00 85.56 79 ALA A CA 1
ATOM 637 C C . ALA A 1 79 ? 6.008 15.745 -25.476 1.00 85.56 79 ALA A C 1
ATOM 639 O O . ALA A 1 79 ? 5.006 15.042 -25.615 1.00 85.56 79 ALA A O 1
ATOM 640 N N . TYR A 1 80 ? 7.108 15.545 -26.216 1.00 86.56 80 TYR A N 1
ATOM 641 C CA . TYR A 1 80 ? 7.209 14.445 -27.185 1.00 86.56 80 TYR A CA 1
ATOM 642 C C . TYR A 1 80 ? 7.349 13.072 -26.522 1.00 86.56 80 TYR A C 1
ATOM 644 O O . TYR A 1 80 ? 6.775 12.104 -27.017 1.00 86.56 80 TYR A O 1
ATOM 652 N N . SER A 1 81 ? 8.029 12.984 -25.376 1.00 85.88 81 SER A N 1
ATOM 653 C CA . SER A 1 81 ? 8.169 11.729 -24.623 1.00 85.88 81 SER A CA 1
ATOM 654 C C . SER A 1 81 ? 6.813 11.165 -24.183 1.00 85.88 81 SER A C 1
ATOM 656 O O . SER A 1 81 ? 6.606 9.955 -24.244 1.00 85.88 81 SER A O 1
ATOM 658 N N . LEU A 1 82 ? 5.854 12.029 -23.834 1.00 83.38 82 LEU A N 1
ATOM 659 C CA . LEU A 1 82 ? 4.480 11.623 -23.503 1.00 83.38 82 LEU A CA 1
ATOM 660 C C . LEU A 1 82 ? 3.775 10.944 -24.683 1.00 83.38 82 LEU A C 1
ATOM 662 O O . LEU A 1 82 ? 3.085 9.937 -24.518 1.00 83.38 82 LEU A O 1
ATOM 666 N N . ILE A 1 83 ? 3.965 11.484 -25.887 1.00 86.00 83 ILE A N 1
ATOM 667 C CA . ILE A 1 83 ? 3.392 10.923 -27.114 1.00 86.00 83 ILE A CA 1
ATOM 668 C C . ILE A 1 83 ? 4.077 9.590 -27.433 1.00 86.00 83 ILE A C 1
ATOM 670 O O . ILE A 1 83 ? 3.397 8.600 -27.699 1.00 86.00 83 ILE A O 1
ATOM 674 N N . HIS A 1 84 ? 5.407 9.536 -27.344 1.00 88.44 84 HIS A N 1
ATOM 675 C CA . HIS A 1 84 ? 6.186 8.318 -27.577 1.00 88.44 84 HIS A CA 1
ATOM 676 C C . HIS A 1 84 ? 5.752 7.178 -26.648 1.00 88.44 84 HIS A C 1
ATOM 678 O O . HIS A 1 84 ? 5.452 6.079 -27.113 1.00 88.44 84 HIS A O 1
ATOM 684 N N . GLN A 1 85 ? 5.610 7.458 -25.348 1.00 85.44 85 GLN A N 1
ATOM 685 C CA . GLN A 1 85 ? 5.154 6.482 -24.359 1.00 85.44 85 GLN A CA 1
ATOM 686 C C . GLN A 1 85 ? 3.717 6.017 -24.624 1.00 85.44 85 GLN A C 1
ATOM 688 O O . GLN A 1 85 ? 3.420 4.829 -24.512 1.00 85.44 85 GLN A O 1
ATOM 693 N N . ARG A 1 86 ? 2.807 6.938 -24.971 1.00 82.88 86 ARG A N 1
ATOM 694 C CA . ARG A 1 86 ? 1.387 6.616 -25.170 1.00 82.88 86 ARG A CA 1
ATOM 695 C C . ARG A 1 86 ? 1.149 5.733 -26.391 1.00 82.88 86 ARG A C 1
ATOM 697 O O . ARG A 1 86 ? 0.289 4.856 -26.337 1.00 82.88 86 ARG A O 1
ATOM 704 N N . PHE A 1 87 ? 1.874 5.989 -27.475 1.00 84.69 87 PHE A N 1
ATOM 705 C CA . PHE A 1 87 ? 1.686 5.304 -28.755 1.00 84.69 87 PHE A CA 1
ATOM 706 C C . PHE A 1 87 ? 2.732 4.217 -29.021 1.00 84.69 87 PHE A C 1
ATOM 708 O O . PHE A 1 87 ? 2.647 3.550 -30.049 1.00 84.69 87 PHE A O 1
ATOM 715 N N . ASN A 1 88 ? 3.662 4.001 -28.084 1.00 84.81 88 ASN A N 1
ATOM 716 C CA . ASN A 1 88 ? 4.748 3.027 -28.179 1.00 84.81 88 ASN A CA 1
ATOM 717 C C . ASN A 1 88 ? 5.553 3.184 -29.483 1.00 84.81 88 ASN A C 1
ATOM 719 O O . ASN A 1 88 ? 5.748 2.227 -30.231 1.00 84.81 88 ASN A O 1
ATOM 723 N N . VAL A 1 89 ? 5.969 4.424 -29.752 1.00 82.19 89 VAL A N 1
ATOM 724 C CA . VAL A 1 89 ? 6.786 4.815 -30.910 1.00 82.19 89 VAL A CA 1
ATOM 725 C C . VAL A 1 89 ? 8.037 5.537 -30.432 1.00 82.19 89 VAL A C 1
ATOM 727 O O . VAL A 1 89 ? 7.979 6.277 -29.451 1.00 82.19 89 VAL A O 1
ATOM 730 N N . GLU A 1 90 ? 9.158 5.359 -31.126 1.00 79.25 90 GLU A N 1
ATOM 731 C CA . GLU A 1 90 ? 10.398 6.079 -30.795 1.00 79.25 90 GLU A CA 1
ATOM 732 C C . GLU A 1 90 ? 10.398 7.491 -31.386 1.00 79.25 90 GLU A C 1
ATOM 734 O O . GLU A 1 90 ? 10.967 8.428 -30.818 1.00 79.25 90 GLU A O 1
ATOM 739 N N . HIS A 1 91 ? 9.699 7.655 -32.511 1.00 80.06 91 HIS A N 1
ATOM 740 C CA . HIS A 1 91 ? 9.535 8.925 -33.192 1.00 80.06 91 HIS A CA 1
ATOM 741 C C . HIS A 1 91 ? 8.083 9.134 -33.619 1.00 80.06 91 HIS A C 1
ATOM 743 O O . HIS A 1 91 ? 7.422 8.229 -34.128 1.00 80.06 91 HIS A O 1
ATOM 749 N N . ILE A 1 92 ? 7.611 10.384 -33.540 1.00 80.19 92 ILE A N 1
ATOM 750 C CA . ILE A 1 92 ? 6.315 10.806 -34.113 1.00 80.19 92 ILE A CA 1
ATOM 751 C C . ILE A 1 92 ? 6.191 10.487 -35.611 1.00 80.19 92 ILE A C 1
ATOM 753 O O . ILE A 1 92 ? 5.098 10.524 -36.175 1.00 80.19 92 ILE A O 1
ATOM 757 N N . ASP A 1 93 ? 7.321 10.178 -36.253 1.00 77.44 93 ASP A N 1
ATOM 758 C CA . ASP A 1 93 ? 7.403 9.841 -37.657 1.00 77.44 93 ASP A CA 1
ATOM 759 C C . ASP A 1 93 ? 6.881 8.436 -38.005 1.00 77.44 93 ASP A C 1
ATOM 761 O O . ASP A 1 93 ? 6.682 8.103 -39.178 1.00 77.44 93 ASP A O 1
ATOM 765 N N . GLU A 1 94 ? 6.616 7.633 -36.982 1.00 79.62 94 GLU A N 1
ATOM 766 C CA . GLU A 1 94 ? 6.134 6.261 -37.100 1.00 79.62 94 GLU A CA 1
ATOM 767 C C . GLU A 1 94 ? 4.619 6.141 -36.902 1.00 79.62 94 GLU A C 1
ATOM 769 O O . GLU A 1 94 ? 4.057 5.074 -37.164 1.00 79.62 94 GLU A O 1
ATOM 774 N N . LEU A 1 95 ? 3.969 7.232 -36.476 1.00 82.31 95 LEU A N 1
ATOM 775 C CA . LEU A 1 95 ? 2.531 7.300 -36.236 1.00 82.31 95 LEU A CA 1
ATOM 776 C C . LEU A 1 95 ? 1.753 7.133 -37.544 1.00 82.31 95 LEU A C 1
ATOM 778 O O . LEU A 1 95 ? 2.078 7.754 -38.563 1.00 82.31 95 LEU A O 1
ATOM 782 N N . THR A 1 96 ? 0.693 6.329 -37.497 1.00 80.62 96 THR A N 1
ATOM 783 C CA . THR A 1 96 ? -0.293 6.244 -38.580 1.00 80.62 96 THR A CA 1
ATOM 784 C C . THR A 1 96 ? -1.165 7.510 -38.623 1.00 80.62 96 THR A C 1
ATOM 786 O O . THR A 1 96 ? -1.278 8.208 -37.611 1.00 80.62 96 THR A O 1
ATOM 789 N N . PRO A 1 97 ? -1.823 7.824 -39.755 1.00 77.88 97 PRO A N 1
ATOM 790 C CA . PRO A 1 97 ? -2.701 8.997 -39.857 1.00 77.88 97 PRO A CA 1
ATOM 791 C C . PRO A 1 97 ? -3.798 9.038 -38.778 1.00 77.88 97 PRO A C 1
ATOM 793 O O . PRO A 1 97 ? -4.092 10.090 -38.216 1.00 77.88 97 PRO A O 1
ATOM 796 N N . GLU A 1 98 ? -4.353 7.878 -38.423 1.00 79.00 98 GLU A N 1
ATOM 797 C CA . GLU A 1 98 ? -5.351 7.732 -37.355 1.00 79.00 98 GLU A CA 1
ATOM 798 C C . GLU A 1 98 ? -4.752 8.022 -35.970 1.00 79.00 98 GLU A C 1
ATOM 800 O O . GLU A 1 98 ? -5.357 8.706 -35.142 1.00 79.00 98 GLU A O 1
ATOM 805 N N . GLN A 1 99 ? -3.524 7.552 -35.726 1.00 81.12 99 GLN A N 1
ATOM 806 C CA . GLN A 1 99 ? -2.802 7.804 -34.480 1.00 81.12 99 GLN A CA 1
ATOM 807 C C . GLN A 1 99 ? -2.403 9.268 -34.313 1.00 81.12 99 GLN A C 1
ATOM 809 O O . GLN A 1 99 ? -2.360 9.743 -33.181 1.00 81.12 99 GLN A O 1
ATOM 814 N N . ILE A 1 100 ? -2.174 10.007 -35.403 1.00 83.88 100 ILE A N 1
ATOM 815 C CA . ILE A 1 100 ? -1.942 11.456 -35.333 1.00 83.88 100 ILE A CA 1
ATOM 816 C C . ILE A 1 100 ? -3.169 12.161 -34.749 1.00 83.88 100 ILE A C 1
ATOM 818 O O . ILE A 1 100 ? -3.018 12.976 -33.838 1.00 83.88 100 ILE A O 1
ATOM 822 N N . GLY A 1 101 ? -4.374 11.824 -35.222 1.00 83.19 101 GLY A N 1
ATOM 823 C CA . GLY A 1 101 ? -5.618 12.386 -34.689 1.00 83.19 101 GLY A CA 1
ATOM 824 C C . GLY A 1 101 ? -5.783 12.103 -33.193 1.00 83.19 101 GLY A C 1
ATOM 825 O O . GLY A 1 101 ? -6.002 13.023 -32.404 1.00 83.19 101 GLY A O 1
ATOM 826 N N . MET A 1 102 ? -5.563 10.849 -32.788 1.00 84.12 102 MET A N 1
ATOM 827 C CA . MET A 1 102 ? -5.611 10.443 -31.378 1.00 84.12 102 MET A CA 1
ATOM 828 C C . MET A 1 102 ? -4.534 11.131 -30.522 1.00 84.12 102 MET A C 1
ATOM 830 O O . MET A 1 102 ? -4.776 11.458 -29.361 1.00 84.12 102 MET A O 1
ATOM 834 N N . ALA A 1 103 ? -3.339 11.365 -31.071 1.00 87.00 103 ALA A N 1
ATOM 835 C CA . ALA A 1 103 ? -2.253 12.043 -30.370 1.00 87.00 103 ALA A CA 1
ATOM 836 C C . ALA A 1 103 ? -2.555 13.530 -30.143 1.00 87.00 103 ALA A C 1
ATOM 838 O O . ALA A 1 103 ? -2.267 14.050 -29.067 1.00 87.00 103 ALA A O 1
ATOM 839 N N . VAL A 1 104 ? -3.180 14.203 -31.115 1.00 86.12 104 VAL A N 1
ATOM 840 C CA . VAL A 1 104 ? -3.635 15.596 -30.971 1.00 86.12 104 VAL A CA 1
ATOM 841 C C . VAL A 1 104 ? -4.680 15.709 -29.861 1.00 86.12 104 VAL A C 1
ATOM 843 O O . VAL A 1 104 ? -4.548 16.560 -28.981 1.00 86.12 104 VAL A O 1
ATOM 846 N N . GLU A 1 105 ? -5.684 14.828 -29.863 1.00 83.50 105 GLU A N 1
ATOM 847 C CA . GLU A 1 105 ? -6.716 14.789 -28.821 1.00 83.50 105 GLU A CA 1
ATOM 848 C C . GLU A 1 105 ? -6.105 14.544 -27.435 1.00 83.50 105 GLU A C 1
ATOM 850 O O . GLU A 1 105 ? -6.417 15.253 -26.477 1.00 83.50 105 GLU A O 1
ATOM 855 N N . TYR A 1 106 ? -5.171 13.593 -27.339 1.00 85.06 106 TYR A N 1
ATOM 856 C CA . TYR A 1 106 ? -4.451 13.289 -26.107 1.00 85.06 106 TYR A CA 1
ATOM 857 C C . TYR A 1 106 ? -3.680 14.505 -25.574 1.00 85.06 106 TYR A C 1
ATOM 859 O O . TYR A 1 106 ? -3.832 14.864 -24.408 1.00 85.06 106 TYR A O 1
ATOM 867 N N . VAL A 1 107 ? -2.917 15.195 -26.425 1.00 85.75 107 VAL A N 1
ATOM 868 C CA . VAL A 1 107 ? -2.162 16.401 -26.042 1.00 85.75 107 VAL A CA 1
ATOM 869 C C . VAL A 1 107 ? -3.093 17.535 -25.605 1.00 85.75 107 VAL A C 1
ATOM 871 O O . VAL A 1 107 ? -2.826 18.206 -24.607 1.00 85.75 107 VAL A O 1
ATOM 874 N N . HIS A 1 108 ? -4.214 17.738 -26.300 1.00 82.00 108 HIS A N 1
ATOM 875 C CA . HIS A 1 108 ? -5.208 18.738 -25.910 1.00 82.00 108 HIS A CA 1
ATOM 876 C C . HIS A 1 108 ? -5.879 18.406 -24.576 1.00 82.00 108 HIS A C 1
ATOM 878 O O . HIS A 1 108 ? -6.087 19.306 -23.762 1.00 82.00 108 HIS A O 1
ATOM 884 N N . LYS A 1 109 ? -6.158 17.128 -24.309 1.00 80.12 109 LYS A N 1
ATOM 885 C CA . LYS A 1 109 ? -6.693 16.674 -23.023 1.00 80.12 109 LYS A CA 1
ATOM 886 C C . LYS A 1 109 ? -5.722 16.965 -21.876 1.00 80.12 109 LYS A C 1
ATOM 888 O O . LYS A 1 109 ? -6.124 17.556 -20.879 1.00 80.12 109 LYS A O 1
ATOM 893 N N . ILE A 1 110 ? -4.436 16.662 -22.059 1.00 77.62 110 ILE A N 1
ATOM 894 C CA . ILE A 1 110 ? -3.364 16.989 -21.099 1.00 77.62 110 ILE A CA 1
ATOM 895 C C . ILE A 1 110 ? -3.275 18.502 -20.855 1.00 77.62 110 ILE A C 1
ATOM 897 O O . ILE A 1 110 ? -3.054 18.942 -19.727 1.00 77.62 110 ILE A O 1
ATOM 901 N N . ALA A 1 111 ? -3.439 19.308 -21.905 1.00 75.25 111 ALA A N 1
ATOM 902 C CA . ALA A 1 111 ? -3.384 20.762 -21.800 1.00 75.25 111 ALA A CA 1
ATOM 903 C C . ALA A 1 111 ? -4.586 21.365 -21.043 1.00 75.25 111 ALA A C 1
ATOM 905 O O . ALA A 1 111 ? -4.449 22.457 -20.489 1.00 75.25 111 ALA A O 1
ATOM 906 N N . LEU A 1 112 ? -5.743 20.689 -21.039 1.00 73.44 112 LEU A N 1
ATOM 907 C CA . LEU A 1 112 ? -6.998 21.152 -20.430 1.00 73.44 112 LEU A CA 1
ATOM 908 C C . LEU A 1 112 ? -7.231 20.610 -19.012 1.00 73.44 112 LEU A C 1
ATOM 910 O O . LEU A 1 112 ? -7.771 21.329 -18.174 1.00 73.44 112 LEU A O 1
ATOM 914 N N . GLU A 1 113 ? -6.826 19.373 -18.726 1.00 62.41 113 GLU A N 1
ATOM 915 C CA . GLU A 1 113 ? -6.853 18.821 -17.369 1.00 62.41 113 GLU A CA 1
ATOM 916 C C . GLU A 1 113 ? -5.766 19.525 -16.522 1.00 62.41 113 GLU A C 1
ATOM 918 O O . GLU A 1 113 ? -4.699 19.864 -17.037 1.00 62.41 113 GLU A O 1
ATOM 923 N N . GLY A 1 114 ? -6.073 19.859 -15.259 1.00 59.12 114 GLY A N 1
ATOM 924 C CA . GLY A 1 114 ? -5.306 20.741 -14.354 1.00 59.12 114 GLY A CA 1
ATOM 925 C C . GLY A 1 114 ? -3.854 20.327 -14.058 1.00 59.12 114 GLY A C 1
ATOM 926 O O . GLY A 1 114 ? -3.240 19.578 -14.812 1.00 59.12 114 GLY A O 1
ATOM 927 N N . GLU A 1 115 ? -3.228 20.901 -13.025 1.00 57.47 115 GLU A N 1
ATOM 928 C CA . GLU A 1 115 ? -1.819 20.620 -12.692 1.00 57.47 115 GLU A CA 1
ATOM 929 C C . GLU A 1 115 ? -1.521 19.116 -12.677 1.00 57.47 115 GLU A C 1
ATOM 931 O O . GLU A 1 115 ? -2.164 18.331 -11.979 1.00 57.47 115 GLU A O 1
ATOM 936 N N . TRP A 1 116 ? -0.538 18.731 -13.491 1.00 51.62 116 TRP A N 1
ATOM 937 C CA . TRP A 1 116 ? -0.005 17.382 -13.518 1.00 51.62 116 TRP A CA 1
ATOM 938 C C . TRP A 1 116 ? 0.817 17.186 -12.253 1.00 51.62 116 TRP A C 1
ATOM 940 O O . TRP A 1 116 ? 1.977 17.578 -12.178 1.00 51.62 116 TRP A O 1
ATOM 950 N N . ILE A 1 117 ? 0.191 16.599 -11.240 1.00 56.69 117 ILE A N 1
ATOM 951 C CA . ILE A 1 117 ? 0.904 16.056 -10.093 1.00 56.69 117 ILE A CA 1
ATOM 952 C C . ILE A 1 117 ? 1.468 14.721 -10.570 1.00 56.69 117 ILE A C 1
ATOM 954 O O . ILE A 1 117 ? 0.710 13.773 -10.788 1.00 56.69 117 ILE A O 1
ATOM 958 N N . GLU A 1 118 ? 2.783 14.643 -10.776 1.00 55.12 118 GLU A N 1
ATOM 959 C CA . GLU A 1 118 ? 3.435 13.357 -11.010 1.00 55.12 118 GLU A CA 1
ATOM 960 C C . GLU A 1 118 ? 3.015 12.390 -9.890 1.00 55.12 118 GLU A C 1
ATOM 962 O O . GLU A 1 118 ? 3.102 12.758 -8.709 1.00 55.12 118 GLU A O 1
ATOM 967 N N . PRO A 1 119 ? 2.541 11.165 -10.197 1.00 56.97 119 PRO A N 1
ATOM 968 C CA . PRO A 1 119 ? 2.370 10.168 -9.157 1.00 56.97 119 PRO A CA 1
ATOM 969 C C . PRO A 1 119 ? 3.748 9.980 -8.532 1.00 56.97 119 PRO A C 1
ATOM 971 O O . PRO A 1 119 ? 4.659 9.517 -9.220 1.00 56.97 119 PRO A O 1
ATOM 974 N N . LYS A 1 120 ? 3.916 10.407 -7.267 1.00 56.00 120 LYS A N 1
ATOM 975 C CA . LYS A 1 120 ? 5.180 10.268 -6.535 1.00 56.00 120 LYS A CA 1
ATOM 976 C C . LYS A 1 120 ? 5.705 8.871 -6.812 1.00 56.00 120 LYS A C 1
ATOM 978 O O . LYS A 1 120 ? 5.029 7.890 -6.498 1.00 56.00 120 LYS A O 1
ATOM 983 N N . LYS A 1 121 ? 6.859 8.799 -7.475 1.00 59.25 121 LYS A N 1
ATOM 984 C CA . LYS A 1 121 ? 7.508 7.539 -7.816 1.00 59.25 121 LYS A CA 1
ATOM 985 C C . LYS A 1 121 ? 7.593 6.756 -6.510 1.00 59.25 121 LYS A C 1
ATOM 987 O O . LYS A 1 121 ? 8.189 7.252 -5.558 1.00 59.25 121 LYS A O 1
ATOM 992 N N . ASN A 1 122 ? 6.912 5.613 -6.422 1.00 64.44 122 ASN A N 1
ATOM 993 C CA . ASN A 1 122 ? 6.980 4.789 -5.221 1.00 64.44 122 ASN A CA 1
ATOM 994 C C . ASN A 1 122 ? 8.447 4.380 -5.073 1.00 64.44 122 ASN A C 1
ATOM 996 O O . ASN A 1 122 ? 8.950 3.586 -5.866 1.00 64.44 122 ASN A O 1
ATOM 1000 N N . GLU A 1 123 ? 9.161 4.994 -4.135 1.00 81.56 123 GLU A N 1
ATOM 1001 C CA . GLU A 1 123 ? 10.540 4.626 -3.853 1.00 81.56 123 GLU A CA 1
ATOM 1002 C C . GLU A 1 123 ? 10.529 3.194 -3.316 1.00 81.56 123 GLU A C 1
ATOM 1004 O O . GLU A 1 123 ? 9.836 2.869 -2.348 1.00 81.56 123 GLU A O 1
ATOM 1009 N N . HIS A 1 124 ? 11.235 2.306 -4.010 1.00 79.00 124 HIS A N 1
ATOM 1010 C CA . HIS A 1 124 ? 11.369 0.917 -3.608 1.00 79.00 124 HIS A CA 1
ATOM 1011 C C . HIS A 1 124 ? 12.634 0.784 -2.770 1.00 79.00 124 HIS A C 1
ATOM 1013 O O . HIS A 1 124 ? 13.726 1.097 -3.241 1.00 79.00 124 HIS A O 1
ATOM 1019 N N . TYR A 1 125 ? 12.481 0.290 -1.546 1.00 83.19 125 TYR A N 1
ATOM 1020 C CA . TYR A 1 125 ? 13.592 0.021 -0.644 1.00 83.19 125 TYR A CA 1
ATOM 1021 C C . TYR A 1 125 ? 13.709 -1.480 -0.394 1.00 83.19 125 TYR A C 1
ATOM 1023 O O . TYR A 1 125 ? 12.700 -2.171 -0.222 1.00 83.19 125 TYR A O 1
ATOM 1031 N N . SER A 1 126 ? 14.947 -1.958 -0.340 1.00 85.69 126 SER A N 1
ATOM 1032 C CA . SER A 1 126 ? 15.281 -3.320 0.064 1.00 85.69 126 SER A CA 1
ATOM 1033 C C . SER A 1 126 ? 15.896 -3.273 1.455 1.00 85.69 126 SER A C 1
ATOM 1035 O O . SER A 1 126 ? 16.852 -2.534 1.680 1.00 85.69 126 SER A O 1
ATOM 1037 N N . PHE A 1 127 ? 15.349 -4.061 2.374 1.00 86.69 127 PHE A N 1
ATOM 1038 C CA . PHE A 1 127 ? 15.858 -4.211 3.733 1.00 86.69 127 PHE A CA 1
ATOM 1039 C C . PHE A 1 127 ? 16.007 -5.696 4.045 1.00 86.69 127 PHE A C 1
ATOM 1041 O O . PHE A 1 127 ? 15.185 -6.507 3.611 1.00 86.69 127 PHE A O 1
ATOM 1048 N N . GLU A 1 128 ? 17.036 -6.037 4.809 1.00 91.88 128 GLU A N 1
ATOM 1049 C CA . GLU A 1 128 ? 17.187 -7.358 5.409 1.00 91.88 128 GLU A CA 1
ATOM 1050 C C . GLU A 1 128 ? 16.553 -7.332 6.803 1.00 91.88 128 GLU A C 1
ATOM 1052 O O . GLU A 1 128 ? 16.769 -6.389 7.561 1.00 91.88 128 GLU A O 1
ATOM 1057 N N . PHE A 1 129 ? 15.757 -8.351 7.127 1.00 92.00 129 PHE A N 1
ATOM 1058 C CA . PHE A 1 129 ? 15.136 -8.504 8.440 1.00 92.00 129 PHE A CA 1
ATOM 1059 C C . PHE A 1 129 ? 15.584 -9.812 9.073 1.00 92.00 129 PHE A C 1
ATOM 1061 O O . PHE A 1 129 ? 15.614 -10.861 8.426 1.00 92.00 129 PHE A O 1
ATOM 1068 N N . THR A 1 130 ? 15.855 -9.762 10.368 1.00 94.12 130 THR A N 1
ATOM 1069 C CA . THR A 1 130 ? 15.986 -10.959 11.189 1.00 94.12 130 THR A CA 1
ATOM 1070 C C . THR A 1 130 ? 14.617 -11.594 11.430 1.00 94.12 130 THR A C 1
ATOM 1072 O O . THR A 1 130 ? 13.571 -10.937 11.398 1.00 94.12 130 THR A O 1
ATOM 1075 N N . GLU A 1 131 ? 14.609 -12.894 11.731 1.00 92.69 131 GLU A N 1
ATOM 1076 C CA . GLU A 1 131 ? 13.374 -13.604 12.080 1.00 92.69 131 GLU A CA 1
ATOM 1077 C C . GLU A 1 131 ? 12.666 -12.952 13.280 1.00 92.69 131 GLU A C 1
ATOM 1079 O O . GLU A 1 131 ? 11.444 -12.805 13.290 1.00 92.69 131 GLU A O 1
ATOM 1084 N N . HIS A 1 132 ? 13.443 -12.501 14.269 1.00 93.81 132 HIS A N 1
ATOM 1085 C CA . HIS A 1 132 ? 12.920 -11.848 15.462 1.00 93.81 132 HIS A CA 1
ATOM 1086 C C . HIS A 1 132 ? 12.211 -10.527 15.144 1.00 93.81 132 HIS A C 1
ATOM 1088 O O . HIS A 1 132 ? 11.119 -10.287 15.656 1.00 93.81 132 HIS A O 1
ATOM 1094 N N . GLU A 1 133 ? 12.784 -9.690 14.277 1.00 94.81 133 GLU A N 1
ATOM 1095 C CA . GLU A 1 133 ? 12.169 -8.420 13.870 1.00 94.81 133 GLU A CA 1
ATOM 1096 C C . GLU A 1 133 ? 10.842 -8.652 13.146 1.00 94.81 133 GLU A C 1
ATOM 1098 O O . GLU A 1 133 ? 9.846 -7.994 13.449 1.00 94.81 133 GLU A O 1
ATOM 1103 N N . LEU A 1 134 ? 10.782 -9.640 12.249 1.00 94.62 134 LEU A N 1
ATOM 1104 C CA . LEU A 1 134 ? 9.531 -9.987 11.576 1.00 94.62 134 LEU A CA 1
ATOM 1105 C C . LEU A 1 134 ? 8.472 -10.471 12.575 1.00 94.62 134 LEU A C 1
ATOM 1107 O O . LEU A 1 134 ? 7.319 -10.037 12.508 1.00 94.62 134 LEU A O 1
ATOM 1111 N N . GLN A 1 135 ? 8.852 -11.316 13.538 1.00 94.62 135 GLN A N 1
ATOM 1112 C CA . GLN A 1 135 ? 7.950 -11.737 14.612 1.00 94.62 135 GLN A CA 1
ATOM 1113 C C . GLN A 1 135 ? 7.445 -10.530 15.415 1.00 94.62 135 GLN A C 1
ATOM 1115 O O . GLN A 1 135 ? 6.239 -10.419 15.648 1.00 94.62 135 GLN A O 1
ATOM 1120 N N . GLN A 1 136 ? 8.327 -9.604 15.804 1.00 95.31 136 GLN A N 1
ATOM 1121 C CA . GLN A 1 136 ? 7.955 -8.390 16.535 1.00 95.31 136 GLN A CA 1
ATOM 1122 C C . GLN A 1 136 ? 6.967 -7.519 15.756 1.00 95.31 136 GLN A C 1
ATOM 1124 O O . GLN A 1 136 ? 5.994 -7.038 16.342 1.00 95.31 136 GLN A O 1
ATOM 1129 N N . LEU A 1 137 ? 7.156 -7.349 14.446 1.00 96.00 137 LEU A N 1
ATOM 1130 C CA . LEU A 1 137 ? 6.237 -6.585 13.602 1.00 96.00 137 LEU A CA 1
ATOM 1131 C C . LEU A 1 137 ? 4.833 -7.206 13.588 1.00 96.00 137 LEU A C 1
ATOM 1133 O O . LEU A 1 137 ? 3.837 -6.497 13.761 1.00 96.00 137 LEU A O 1
ATOM 1137 N N . VAL A 1 138 ? 4.738 -8.533 13.452 1.00 95.81 138 VAL A N 1
ATOM 1138 C CA . VAL A 1 138 ? 3.437 -9.220 13.457 1.00 95.81 138 VAL A CA 1
ATOM 1139 C C . VAL A 1 138 ? 2.778 -9.176 14.839 1.00 95.81 138 VAL A C 1
ATOM 1141 O O . VAL A 1 138 ? 1.573 -8.937 14.941 1.00 95.81 138 VAL A O 1
ATOM 1144 N N . TRP A 1 139 ? 3.546 -9.349 15.917 1.00 96.25 139 TRP A N 1
ATOM 1145 C CA . TRP A 1 139 ? 3.029 -9.216 17.283 1.00 96.25 139 TRP A CA 1
ATOM 1146 C C . TRP A 1 139 ? 2.577 -7.791 17.606 1.00 96.25 139 TRP A C 1
ATOM 1148 O O . TRP A 1 139 ? 1.548 -7.619 18.258 1.00 96.25 139 TRP A O 1
ATOM 1158 N N . THR A 1 140 ? 3.279 -6.776 17.104 1.00 96.25 140 THR A N 1
ATOM 1159 C CA . THR A 1 140 ? 2.882 -5.367 17.244 1.00 96.25 140 THR A CA 1
ATOM 1160 C C . THR A 1 140 ? 1.555 -5.101 16.541 1.00 96.25 140 THR A C 1
ATOM 1162 O O . THR A 1 140 ? 0.660 -4.482 17.118 1.00 96.25 140 THR A O 1
ATOM 1165 N N . TRP A 1 141 ? 1.375 -5.632 15.329 1.00 95.88 141 TRP A N 1
ATOM 1166 C CA . TRP A 1 141 ? 0.094 -5.561 14.626 1.00 95.88 141 TRP A CA 1
ATOM 1167 C C . TRP A 1 141 ? -1.032 -6.248 15.406 1.00 95.88 141 TRP A C 1
ATOM 1169 O O . TRP A 1 141 ? -2.115 -5.683 15.558 1.00 95.88 141 TRP A O 1
ATOM 1179 N N . PHE A 1 142 ? -0.768 -7.435 15.958 1.00 94.56 142 PHE A N 1
ATOM 1180 C CA . PHE A 1 142 ? -1.744 -8.157 16.772 1.00 94.56 142 PHE A CA 1
ATOM 1181 C C . PHE A 1 142 ? -2.121 -7.380 18.041 1.00 94.56 142 PHE A C 1
ATOM 1183 O O . PHE A 1 142 ? -3.301 -7.287 18.378 1.00 94.56 142 PHE A O 1
ATOM 1190 N N . ALA A 1 143 ? -1.142 -6.781 18.722 1.00 93.88 143 ALA A N 1
ATOM 1191 C CA . ALA A 1 143 ? -1.377 -5.938 19.890 1.00 93.88 143 ALA A CA 1
ATOM 1192 C C . ALA A 1 143 ? -2.231 -4.709 19.539 1.00 93.88 143 ALA A C 1
ATOM 1194 O O . ALA A 1 143 ? -3.186 -4.408 20.254 1.00 93.88 143 ALA A O 1
ATOM 1195 N N . LEU A 1 144 ? -1.952 -4.047 18.411 1.00 93.69 144 LEU A N 1
ATOM 1196 C CA . LEU A 1 144 ? -2.750 -2.917 17.932 1.00 93.69 144 LEU A CA 1
ATOM 1197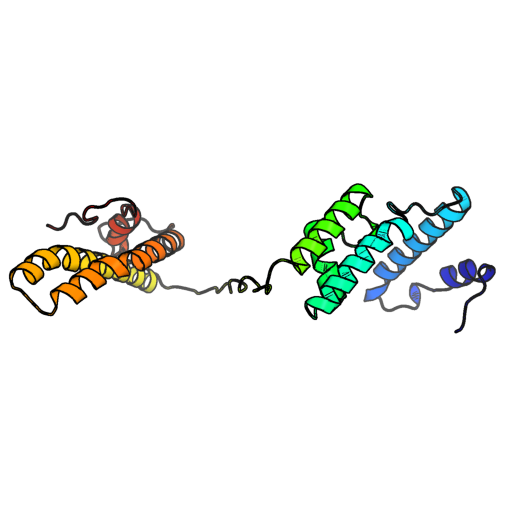 C C . LEU A 1 144 ? -4.204 -3.324 17.655 1.00 93.69 144 LEU A C 1
ATOM 1199 O O . LEU A 1 144 ? -5.122 -2.627 18.087 1.00 93.69 144 LEU A O 1
ATOM 1203 N N . LEU A 1 145 ? -4.419 -4.469 16.999 1.00 92.56 145 LEU A N 1
ATOM 1204 C CA . LEU A 1 145 ? -5.759 -5.008 16.759 1.00 92.56 145 LEU A CA 1
ATOM 1205 C C . LEU A 1 145 ? -6.502 -5.283 18.074 1.00 92.56 145 LEU A C 1
ATOM 1207 O O . LEU A 1 145 ? -7.641 -4.849 18.233 1.00 92.56 145 LEU A O 1
ATOM 1211 N N . ARG A 1 146 ? -5.847 -5.934 19.046 1.00 90.75 146 ARG A N 1
ATOM 1212 C CA . ARG A 1 146 ? -6.424 -6.168 20.382 1.00 90.75 146 ARG A CA 1
ATOM 1213 C C . ARG A 1 146 ? -6.834 -4.866 21.065 1.00 90.75 146 ARG A C 1
ATOM 1215 O O . ARG A 1 146 ? -7.927 -4.795 21.620 1.00 90.75 146 ARG A O 1
ATOM 1222 N N . CYS A 1 147 ? -5.974 -3.851 21.032 1.00 91.12 147 CYS A N 1
ATOM 1223 C CA . CYS A 1 147 ? -6.251 -2.556 21.649 1.00 91.12 147 CYS A CA 1
ATOM 1224 C C . CYS A 1 147 ? -7.422 -1.833 20.971 1.00 91.12 147 CYS A C 1
ATOM 1226 O O . CYS A 1 147 ? -8.290 -1.308 21.668 1.00 91.12 147 CYS A O 1
ATOM 1228 N N . ALA A 1 148 ? -7.480 -1.835 19.636 1.00 91.25 148 ALA A N 1
ATOM 1229 C CA . ALA A 1 148 ? -8.573 -1.218 18.886 1.00 91.25 148 ALA A CA 1
ATOM 1230 C C . ALA A 1 148 ? -9.925 -1.889 19.190 1.00 91.25 148 ALA A C 1
ATOM 1232 O O . ALA A 1 148 ? -10.912 -1.204 19.463 1.00 91.25 148 ALA A O 1
ATOM 1233 N N . GLU A 1 149 ? -9.967 -3.224 19.229 1.00 90.25 149 GLU A N 1
ATOM 1234 C CA . GLU A 1 149 ? -11.178 -3.967 19.596 1.00 90.25 149 GLU A CA 1
ATOM 1235 C C . GLU A 1 149 ? -11.583 -3.735 21.052 1.00 90.25 149 GLU A C 1
ATOM 1237 O O . GLU A 1 149 ? -12.761 -3.525 21.339 1.00 90.25 149 GLU A O 1
ATOM 1242 N N . MET A 1 150 ? -10.619 -3.691 21.975 1.00 90.44 150 MET A N 1
ATOM 1243 C CA . MET A 1 150 ? -10.889 -3.367 23.376 1.00 90.44 150 MET A CA 1
ATOM 1244 C C . MET A 1 150 ? -11.500 -1.967 23.521 1.00 90.44 150 MET A C 1
ATOM 1246 O O . MET A 1 150 ? -12.453 -1.789 24.275 1.00 90.44 150 MET A O 1
ATOM 1250 N N . CYS A 1 151 ? -11.018 -0.978 22.763 1.00 91.81 151 CYS A N 1
ATOM 1251 C CA . CYS A 1 151 ? -11.611 0.360 22.755 1.00 91.81 151 CYS A CA 1
ATOM 1252 C C . CYS A 1 151 ? -13.086 0.324 22.323 1.00 91.81 151 CYS A C 1
ATOM 1254 O O . CYS A 1 151 ? -13.943 0.929 22.966 1.00 91.81 151 CYS A O 1
ATOM 1256 N N . GLN A 1 152 ? -13.415 -0.451 21.289 1.00 88.94 152 GLN A N 1
ATOM 1257 C CA . GLN A 1 152 ? -14.803 -0.627 20.852 1.00 88.94 152 GLN A CA 1
ATOM 1258 C C . GLN A 1 152 ? -15.680 -1.308 21.922 1.00 88.94 152 GLN A C 1
ATOM 1260 O O . GLN A 1 152 ? -16.839 -0.925 22.079 1.00 88.94 152 GLN A O 1
ATOM 1265 N N . VAL A 1 153 ? -15.139 -2.265 22.690 1.00 90.12 153 VAL A N 1
ATOM 1266 C CA . VAL A 1 153 ? -15.841 -2.902 23.826 1.00 90.12 153 VAL A CA 1
ATOM 1267 C C . VAL A 1 153 ? -16.059 -1.923 24.984 1.00 90.12 153 VAL A C 1
ATOM 1269 O O . VAL A 1 153 ? -17.120 -1.931 25.605 1.00 90.12 153 VAL A O 1
ATOM 1272 N N . LEU A 1 154 ? -15.075 -1.073 25.285 1.00 91.44 154 LEU A N 1
ATOM 1273 C CA . LEU A 1 154 ? -15.136 -0.126 26.404 1.00 91.44 154 LEU A CA 1
ATOM 1274 C C . LEU A 1 154 ? -16.034 1.084 26.118 1.00 91.44 154 LEU A C 1
ATOM 1276 O O . LEU A 1 154 ? -16.607 1.660 27.045 1.00 91.44 154 LEU A O 1
ATOM 1280 N N . TYR A 1 155 ? -16.176 1.471 24.849 1.00 92.12 155 TYR A N 1
ATOM 1281 C CA . TYR A 1 155 ? -16.913 2.669 24.450 1.00 92.12 155 TYR A CA 1
ATOM 1282 C C . TYR A 1 155 ? -18.349 2.753 25.013 1.00 92.12 155 TYR A C 1
ATOM 1284 O O . TYR A 1 155 ? -18.676 3.790 25.600 1.00 92.12 155 TYR A O 1
ATOM 1292 N N . PRO A 1 156 ? -19.214 1.720 24.906 1.00 92.31 156 PRO A N 1
ATOM 1293 C CA . PRO A 1 156 ? -20.576 1.781 25.438 1.00 92.31 156 PRO A CA 1
ATOM 1294 C C . PRO A 1 156 ? -20.617 2.046 26.947 1.00 92.31 156 PRO A C 1
ATOM 1296 O O . PRO A 1 156 ? -21.403 2.880 27.396 1.00 92.31 156 PRO A O 1
ATOM 1299 N N . ALA A 1 157 ? -19.736 1.396 27.714 1.00 94.19 157 ALA A N 1
ATOM 1300 C CA . ALA A 1 157 ? -19.651 1.574 29.161 1.00 94.19 157 ALA A CA 1
ATOM 1301 C C . ALA A 1 157 ? -19.194 2.995 29.524 1.00 94.19 157 ALA A C 1
ATOM 1303 O O . ALA A 1 157 ? -19.831 3.660 30.340 1.00 94.19 157 ALA A O 1
ATOM 1304 N N . LEU A 1 158 ? -18.146 3.502 28.861 1.00 94.69 158 LEU A N 1
ATOM 1305 C CA . LEU A 1 158 ? -17.641 4.866 29.070 1.00 94.69 158 LEU A CA 1
ATOM 1306 C C . LEU A 1 158 ? -18.671 5.936 28.698 1.00 94.69 158 LEU A C 1
ATOM 1308 O O . LEU A 1 158 ? -18.777 6.961 29.374 1.00 94.69 158 LEU A O 1
ATOM 1312 N N . ARG A 1 159 ? -19.455 5.691 27.643 1.00 94.94 159 ARG A N 1
ATOM 1313 C CA . ARG A 1 159 ? -20.552 6.570 27.237 1.00 94.94 159 ARG A CA 1
ATOM 1314 C C . ARG A 1 159 ? -21.666 6.594 28.282 1.00 94.94 159 ARG A C 1
ATOM 1316 O O . ARG A 1 159 ? -22.193 7.665 28.564 1.00 94.94 159 ARG A O 1
ATOM 1323 N N . GLN A 1 160 ? -22.018 5.443 28.851 1.00 95.94 160 GLN A N 1
ATOM 1324 C CA . GLN A 1 160 ? -23.098 5.334 29.834 1.00 95.94 160 GLN A CA 1
ATOM 1325 C C . GLN A 1 160 ? -22.772 6.050 31.149 1.00 95.94 160 GLN A C 1
ATOM 1327 O O . GLN A 1 160 ? -23.651 6.676 31.733 1.00 95.94 160 GLN A O 1
ATOM 1332 N N . ILE A 1 161 ? -21.511 6.010 31.584 1.00 96.00 161 ILE A N 1
ATOM 1333 C CA . ILE A 1 161 ? -21.054 6.725 32.786 1.00 96.00 161 ILE A CA 1
ATOM 1334 C C . ILE A 1 161 ? -20.759 8.216 32.536 1.00 96.00 161 ILE A C 1
ATOM 1336 O O . ILE A 1 161 ? -20.326 8.909 33.451 1.00 96.00 161 ILE A O 1
ATOM 1340 N N . GLY A 1 162 ? -20.945 8.713 31.306 1.00 93.94 162 GLY A N 1
ATOM 1341 C CA . GLY A 1 162 ? -20.691 10.114 30.955 1.00 93.94 162 GLY A CA 1
ATOM 1342 C C . GLY A 1 162 ? -19.212 10.516 31.000 1.00 93.94 162 GLY A C 1
ATOM 1343 O O . GLY A 1 162 ? -18.901 11.677 31.252 1.00 93.94 162 GLY A O 1
ATOM 1344 N N . SER A 1 163 ? -18.289 9.574 30.781 1.00 95.69 163 SER A N 1
ATOM 1345 C CA . SER A 1 163 ? -16.850 9.854 30.824 1.00 95.69 163 SER A CA 1
ATOM 1346 C C . SER A 1 163 ? -16.419 10.776 29.681 1.00 95.69 163 SER A C 1
ATOM 1348 O O . SER A 1 163 ? -16.785 10.558 28.524 1.00 95.69 163 SER A O 1
ATOM 1350 N N . SER A 1 164 ? -15.550 11.746 29.975 1.00 94.62 164 SER A N 1
ATOM 1351 C CA . SER A 1 164 ? -14.916 12.603 28.963 1.00 94.62 164 SER A CA 1
ATOM 1352 C C . SER A 1 164 ? -14.075 11.815 27.950 1.00 94.62 164 SER A C 1
ATOM 1354 O O . SER A 1 164 ? -13.933 12.242 26.807 1.00 94.62 164 SER A O 1
ATOM 1356 N N . TYR A 1 165 ? -13.575 10.635 28.328 1.00 92.56 165 TYR A N 1
ATOM 1357 C CA . TYR A 1 165 ? -12.774 9.770 27.458 1.00 92.56 165 TYR A CA 1
ATOM 1358 C C . TYR A 1 165 ? -13.600 8.986 26.430 1.00 92.56 165 TYR A C 1
ATOM 1360 O O . TYR A 1 165 ? -13.025 8.386 25.523 1.00 92.56 165 TYR A O 1
ATOM 1368 N N . ALA A 1 166 ? -14.935 8.973 26.534 1.00 93.25 166 ALA A N 1
ATOM 1369 C CA . ALA A 1 166 ? -15.784 8.168 25.654 1.00 93.25 166 ALA A CA 1
ATOM 1370 C C . ALA A 1 166 ? -15.594 8.516 24.167 1.00 93.25 166 ALA A C 1
ATOM 1372 O O . ALA A 1 166 ? -15.580 7.620 23.324 1.00 93.25 166 ALA A O 1
ATOM 1373 N N . ALA A 1 167 ? -15.416 9.800 23.841 1.00 92.06 167 ALA A N 1
ATOM 1374 C CA . ALA A 1 167 ? -15.153 10.232 22.469 1.00 92.06 167 ALA A CA 1
ATOM 1375 C C . ALA A 1 167 ? -13.797 9.707 21.969 1.00 92.06 167 ALA A C 1
ATOM 1377 O O . ALA A 1 167 ? -13.741 9.048 20.938 1.00 92.06 167 ALA A O 1
ATOM 1378 N N . THR A 1 168 ? -12.735 9.893 22.756 1.00 92.81 168 THR A N 1
ATOM 1379 C CA . THR A 1 168 ? -11.385 9.423 22.420 1.00 92.81 168 THR A CA 1
ATOM 1380 C C . THR A 1 168 ? -11.343 7.913 22.201 1.00 92.81 168 THR A C 1
ATOM 1382 O O . THR A 1 168 ? -10.783 7.448 21.217 1.00 92.81 168 THR A O 1
ATOM 1385 N N . VAL A 1 169 ? -11.972 7.129 23.081 1.00 92.69 169 VAL A N 1
ATOM 1386 C CA . VAL A 1 169 ? -12.001 5.665 22.955 1.00 92.69 169 VAL A CA 1
ATOM 1387 C C . VAL A 1 169 ? -12.758 5.214 21.703 1.00 92.69 169 VAL A C 1
ATOM 1389 O O . VAL A 1 169 ? -12.321 4.282 21.027 1.00 92.69 169 VAL A O 1
ATOM 1392 N N . ARG A 1 170 ? -13.860 5.887 21.347 1.00 90.12 170 ARG A N 1
ATOM 1393 C CA . ARG A 1 170 ? -14.560 5.630 20.080 1.00 90.12 170 ARG A CA 1
ATOM 1394 C C . ARG A 1 170 ? -13.637 5.867 18.888 1.00 90.12 170 ARG A C 1
ATOM 1396 O O . ARG A 1 170 ? -13.565 5.015 18.008 1.00 90.12 170 ARG A O 1
ATOM 1403 N N . ASP A 1 171 ? -12.958 7.008 18.872 1.00 90.69 171 ASP A N 1
ATOM 1404 C CA . ASP A 1 171 ? -12.138 7.429 17.738 1.00 90.69 171 ASP A CA 1
ATOM 1405 C C . ASP A 1 171 ? -10.941 6.481 17.566 1.00 90.69 171 ASP A C 1
ATOM 1407 O O . ASP A 1 171 ? -10.755 5.927 16.484 1.00 90.69 171 ASP A O 1
ATOM 1411 N N . LEU A 1 172 ? -10.242 6.133 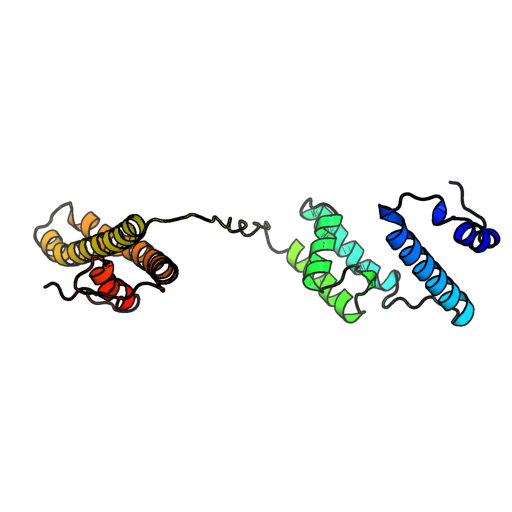18.654 1.00 88.94 172 LEU A N 1
ATOM 1412 C CA . LEU A 1 172 ? -9.168 5.128 18.650 1.00 88.94 172 LEU A CA 1
ATOM 1413 C C . LEU A 1 172 ? -9.634 3.759 18.124 1.00 88.94 172 LEU A C 1
ATOM 1415 O O . LEU A 1 172 ? -8.906 3.086 17.394 1.00 88.94 172 LEU A O 1
ATOM 1419 N N . GLY A 1 173 ? -10.855 3.340 18.468 1.00 86.06 173 GLY A N 1
ATOM 1420 C CA . GLY A 1 173 ? -11.429 2.083 17.988 1.00 86.06 173 GLY A CA 1
ATOM 1421 C C . GLY A 1 173 ? -11.755 2.076 16.489 1.00 86.06 173 GLY A C 1
ATOM 1422 O O . GLY A 1 173 ? -11.827 1.001 15.890 1.00 86.06 173 GLY A O 1
ATOM 1423 N N . VAL A 1 174 ? -11.958 3.246 15.874 1.00 85.56 174 VAL A N 1
ATOM 1424 C CA . VAL A 1 174 ? -12.336 3.382 14.459 1.00 85.56 174 VAL A CA 1
ATOM 1425 C C . VAL A 1 174 ? -11.137 3.730 13.581 1.00 85.56 174 VAL A C 1
ATOM 1427 O O . VAL A 1 174 ? -10.931 3.074 12.558 1.00 85.56 174 VAL A O 1
ATOM 1430 N N . GLU A 1 175 ? -10.338 4.724 13.967 1.00 86.25 175 GLU A N 1
ATOM 1431 C CA . GLU A 1 175 ? -9.253 5.274 13.147 1.00 86.25 175 GLU A CA 1
ATOM 1432 C C . GLU A 1 175 ? -8.148 4.249 12.874 1.00 86.25 175 GLU A C 1
ATOM 1434 O O . GLU A 1 175 ? -7.639 4.148 11.754 1.00 86.25 175 GLU A O 1
ATOM 1439 N N . TYR A 1 176 ? -7.826 3.404 13.856 1.00 87.88 176 TYR A N 1
ATOM 1440 C CA . TYR A 1 176 ? -6.775 2.401 13.698 1.00 87.88 176 TYR A CA 1
ATOM 1441 C C . TYR A 1 176 ? -7.136 1.258 12.745 1.00 87.88 176 TYR A C 1
ATOM 1443 O O . TYR A 1 176 ? -6.228 0.586 12.252 1.00 87.88 176 TYR A O 1
ATOM 1451 N N . ASN A 1 177 ? -8.413 1.066 12.391 1.00 86.44 177 ASN A N 1
ATOM 1452 C CA . ASN A 1 177 ? -8.824 0.004 11.463 1.00 86.44 177 ASN A CA 1
ATOM 1453 C C . ASN A 1 177 ? -8.186 0.156 10.079 1.00 86.44 177 ASN A C 1
ATOM 1455 O O . ASN A 1 177 ? -7.852 -0.844 9.436 1.00 86.44 177 ASN A O 1
ATOM 1459 N N . TYR A 1 178 ? -7.994 1.397 9.621 1.00 87.81 178 TYR A N 1
ATOM 1460 C CA . TYR A 1 178 ? -7.322 1.656 8.353 1.00 87.81 178 TYR A CA 1
ATOM 1461 C C . TYR A 1 178 ? -5.874 1.155 8.394 1.00 87.81 178 TYR A C 1
ATOM 1463 O O . TYR A 1 178 ? -5.476 0.343 7.557 1.00 87.81 178 TYR A O 1
ATOM 1471 N N . THR A 1 179 ? -5.114 1.569 9.409 1.00 90.88 179 THR A N 1
ATOM 1472 C CA . THR A 1 179 ? -3.712 1.177 9.592 1.00 90.88 179 THR A CA 1
ATOM 1473 C C . THR A 1 179 ? -3.572 -0.328 9.795 1.00 90.88 179 THR A C 1
ATOM 1475 O O . THR A 1 179 ? -2.735 -0.952 9.150 1.00 90.88 179 THR A O 1
ATOM 1478 N N . ILE A 1 180 ? -4.430 -0.946 10.612 1.00 92.81 180 ILE A N 1
ATOM 1479 C CA . ILE A 1 180 ? -4.452 -2.401 10.820 1.00 92.81 180 ILE A CA 1
ATOM 1480 C C . ILE A 1 180 ? -4.654 -3.129 9.486 1.00 92.81 180 ILE A C 1
ATOM 1482 O O . ILE A 1 180 ? -3.912 -4.064 9.184 1.00 92.81 180 ILE A O 1
ATOM 1486 N N . ARG A 1 181 ? -5.616 -2.690 8.662 1.00 91.19 181 ARG A N 1
ATOM 1487 C CA . ARG A 1 181 ? -5.891 -3.300 7.353 1.00 91.19 181 ARG A CA 1
ATOM 1488 C C . ARG A 1 181 ? -4.710 -3.167 6.391 1.00 91.19 181 ARG A C 1
ATOM 1490 O O . ARG A 1 181 ? -4.372 -4.138 5.721 1.00 91.19 181 ARG A O 1
ATOM 1497 N N . GLN A 1 182 ? -4.096 -1.988 6.299 1.00 90.75 182 GLN A N 1
ATOM 1498 C CA . GLN A 1 182 ? -2.953 -1.783 5.403 1.00 90.75 182 GLN A CA 1
ATOM 1499 C C . GLN A 1 182 ? -1.741 -2.605 5.850 1.00 90.75 182 GLN A C 1
ATOM 1501 O O . GLN A 1 182 ? -1.142 -3.321 5.047 1.00 90.75 182 GLN A O 1
ATOM 1506 N N . SER A 1 183 ? -1.429 -2.569 7.146 1.00 93.62 183 SER A N 1
ATOM 1507 C CA . SER A 1 183 ? -0.321 -3.325 7.724 1.00 93.62 183 SER A CA 1
ATOM 1508 C C . SER A 1 183 ? -0.504 -4.832 7.562 1.00 93.62 183 SER A C 1
ATOM 1510 O O . SER A 1 183 ? 0.468 -5.522 7.273 1.00 93.62 183 SER A O 1
ATOM 1512 N N . GLN A 1 184 ? -1.731 -5.355 7.659 1.00 94.38 1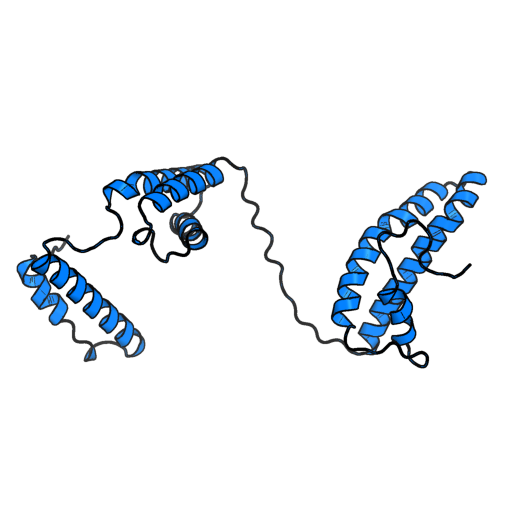84 GLN A N 1
ATOM 1513 C CA . GLN A 1 184 ? -2.002 -6.781 7.457 1.00 94.38 184 GLN A CA 1
ATOM 1514 C C . GLN A 1 184 ? -1.553 -7.264 6.067 1.00 94.38 184 GLN A C 1
ATOM 1516 O O . GLN A 1 184 ? -0.898 -8.299 5.964 1.00 94.38 184 GLN A O 1
ATOM 1521 N N . ASN A 1 185 ? -1.866 -6.514 5.004 1.00 92.44 185 ASN A N 1
ATOM 1522 C CA . ASN A 1 185 ? -1.472 -6.873 3.637 1.00 92.44 185 ASN A CA 1
ATOM 1523 C C . ASN A 1 185 ? 0.053 -6.950 3.496 1.00 92.44 185 ASN A C 1
ATOM 1525 O O . ASN A 1 185 ? 0.586 -7.909 2.937 1.00 92.44 185 ASN A O 1
ATOM 1529 N N . THR A 1 186 ? 0.755 -5.955 4.040 1.00 93.31 186 THR A N 1
ATOM 1530 C CA . THR A 1 186 ? 2.221 -5.907 4.026 1.00 93.31 186 THR A CA 1
ATOM 1531 C C . THR A 1 186 ? 2.822 -7.066 4.812 1.00 93.31 186 THR A C 1
ATOM 1533 O O . THR A 1 186 ? 3.700 -7.755 4.299 1.00 93.31 186 THR A O 1
ATOM 1536 N N . LEU A 1 187 ? 2.324 -7.314 6.025 1.00 95.56 187 LEU A N 1
ATOM 1537 C CA . LEU A 1 187 ? 2.818 -8.374 6.899 1.00 95.56 187 LEU A CA 1
ATOM 1538 C C . LEU A 1 187 ? 2.567 -9.764 6.312 1.00 95.56 187 LEU A C 1
ATOM 1540 O O . LEU A 1 187 ? 3.464 -10.601 6.357 1.00 95.56 187 LEU A O 1
ATOM 1544 N N . ASN A 1 188 ? 1.402 -10.005 5.702 1.00 94.56 188 ASN A N 1
ATOM 1545 C CA . ASN A 1 188 ? 1.119 -11.268 5.016 1.00 94.56 188 ASN A CA 1
ATOM 1546 C C . ASN A 1 188 ? 2.115 -11.524 3.881 1.00 94.56 188 ASN A C 1
ATOM 1548 O O . ASN A 1 188 ? 2.638 -12.627 3.780 1.00 94.56 188 ASN A O 1
ATOM 1552 N N . ARG A 1 189 ? 2.424 -10.499 3.077 1.00 93.75 189 ARG A N 1
ATOM 1553 C CA . ARG A 1 189 ? 3.384 -10.612 1.972 1.00 93.75 189 ARG A CA 1
ATOM 1554 C C . ARG A 1 189 ? 4.800 -10.929 2.459 1.00 93.75 189 ARG A C 1
ATOM 1556 O O . ARG A 1 189 ? 5.450 -11.798 1.898 1.00 93.75 189 ARG A O 1
ATOM 1563 N N . ILE A 1 190 ? 5.295 -10.235 3.487 1.00 93.19 190 ILE A N 1
ATOM 1564 C CA . ILE A 1 190 ? 6.681 -10.436 3.960 1.00 93.19 190 ILE A CA 1
ATOM 1565 C C . ILE A 1 190 ? 6.848 -11.688 4.835 1.00 93.19 190 ILE A C 1
ATOM 1567 O O . ILE A 1 190 ? 7.969 -12.139 5.038 1.00 93.19 190 ILE A O 1
ATOM 1571 N N . THR A 1 191 ? 5.753 -12.253 5.358 1.00 94.75 191 THR A N 1
ATOM 1572 C CA . THR A 1 191 ? 5.777 -13.459 6.209 1.00 94.75 191 THR A CA 1
ATOM 1573 C C . THR A 1 191 ? 5.156 -14.695 5.551 1.00 94.75 191 THR A C 1
ATOM 1575 O O . THR A 1 191 ? 4.892 -15.693 6.224 1.00 94.75 191 THR A O 1
ATOM 1578 N N . GLU A 1 192 ? 4.934 -14.662 4.234 1.00 93.50 192 GLU A N 1
ATOM 1579 C CA . GLU A 1 192 ? 4.283 -15.741 3.477 1.00 93.50 192 GLU A CA 1
ATOM 1580 C C . GLU A 1 192 ? 5.003 -17.089 3.641 1.00 93.50 192 GLU A C 1
ATOM 1582 O O . GLU A 1 192 ? 4.361 -18.119 3.839 1.00 93.50 192 GLU A O 1
ATOM 1587 N N . GLN A 1 193 ? 6.337 -17.061 3.663 1.00 92.00 193 GLN A N 1
ATOM 1588 C CA . GLN A 1 193 ? 7.189 -18.247 3.759 1.00 92.00 193 GLN A CA 1
ATOM 1589 C C . GLN A 1 193 ? 7.160 -18.962 5.123 1.00 92.00 193 GLN A C 1
ATOM 1591 O O . GLN A 1 193 ? 7.582 -20.112 5.213 1.00 92.00 193 GLN A O 1
ATOM 1596 N N . PHE A 1 194 ? 6.692 -18.313 6.195 1.00 92.44 194 PHE A N 1
ATOM 1597 C CA . PHE A 1 194 ? 6.736 -18.893 7.542 1.00 92.44 194 PHE A CA 1
ATOM 1598 C C . PHE A 1 194 ? 5.483 -19.724 7.835 1.00 92.44 194 PHE A C 1
ATOM 1600 O O . PHE A 1 194 ? 4.351 -19.295 7.594 1.00 92.44 194 PHE A O 1
ATOM 1607 N N . ALA A 1 195 ? 5.649 -20.921 8.394 1.00 88.94 195 ALA A N 1
ATOM 1608 C CA . ALA A 1 195 ? 4.523 -21.740 8.827 1.00 88.94 195 ALA A CA 1
ATOM 1609 C C . ALA A 1 195 ? 3.936 -21.224 10.153 1.00 88.94 195 ALA A C 1
ATOM 1611 O O . ALA A 1 195 ? 4.632 -20.666 11.001 1.00 88.94 195 ALA A O 1
ATOM 1612 N N . CYS A 1 196 ? 2.630 -21.420 10.352 1.00 88.19 196 CYS A N 1
ATOM 1613 C CA . CYS A 1 196 ? 2.000 -21.115 11.634 1.00 88.19 196 CYS A CA 1
ATOM 1614 C C . CYS A 1 196 ? 2.282 -22.252 12.625 1.00 88.19 196 CYS A C 1
ATOM 1616 O O . CYS A 1 196 ? 1.501 -23.197 12.733 1.00 88.19 196 CYS A O 1
ATOM 1618 N N . GLU A 1 197 ? 3.388 -22.151 13.355 1.00 88.19 197 GLU A N 1
ATOM 1619 C CA . GLU A 1 197 ? 3.793 -23.145 14.351 1.00 88.19 197 GLU A CA 1
ATOM 1620 C C . GLU A 1 197 ? 3.313 -22.763 15.764 1.00 88.19 197 GLU A C 1
ATOM 1622 O O . GLU A 1 197 ? 3.677 -21.693 16.260 1.00 88.19 197 GLU A O 1
ATOM 1627 N N . PRO A 1 198 ? 2.527 -23.612 16.457 1.00 83.12 198 PRO A N 1
ATOM 1628 C CA . PRO A 1 198 ? 2.020 -23.310 17.801 1.00 83.12 198 PRO A CA 1
ATOM 1629 C C . PRO A 1 198 ? 3.103 -23.141 18.877 1.00 83.12 198 PRO A C 1
ATOM 1631 O O . PRO A 1 198 ? 2.893 -22.401 19.838 1.00 83.12 198 PRO A O 1
ATOM 1634 N N . SER A 1 199 ? 4.234 -23.832 18.723 1.00 83.56 199 SER A N 1
ATOM 1635 C CA . SER A 1 199 ? 5.387 -23.807 19.634 1.00 83.56 199 SER A CA 1
ATOM 1636 C C . SER A 1 199 ? 6.292 -22.589 19.444 1.00 83.56 199 SER A C 1
ATOM 1638 O O . SER A 1 199 ? 7.120 -22.314 20.308 1.00 83.56 199 SER A O 1
ATOM 1640 N N . SER A 1 200 ? 6.139 -21.860 18.335 1.00 89.94 200 SER A N 1
ATOM 1641 C CA . SER A 1 200 ? 6.938 -20.683 18.002 1.00 89.94 200 SER A CA 1
ATOM 1642 C C . SER A 1 200 ? 6.131 -19.395 18.180 1.00 89.94 200 SER A C 1
ATOM 1644 O O . SER A 1 200 ? 4.896 -19.382 18.231 1.00 89.94 200 SER A O 1
ATOM 1646 N N . ASN A 1 201 ? 6.830 -18.262 18.213 1.00 90.00 201 ASN A N 1
ATOM 1647 C CA . ASN A 1 201 ? 6.204 -16.943 18.161 1.00 90.00 201 ASN A CA 1
ATOM 1648 C C . ASN A 1 201 ? 5.389 -16.732 16.879 1.00 90.00 201 ASN A C 1
ATOM 1650 O O . ASN A 1 201 ? 4.471 -15.912 16.888 1.00 90.00 201 ASN A O 1
ATOM 1654 N N . TRP A 1 202 ? 5.637 -17.517 15.828 1.00 94.44 202 TRP A N 1
ATOM 1655 C CA . TRP A 1 202 ? 4.839 -17.538 14.600 1.00 94.44 202 TRP A CA 1
ATOM 1656 C C . TRP A 1 202 ? 3.381 -17.968 14.781 1.00 94.44 202 TRP A C 1
ATOM 1658 O O . TRP A 1 202 ? 2.566 -17.738 13.888 1.00 94.44 202 TRP A O 1
ATOM 1668 N N . ARG A 1 203 ? 2.990 -18.474 15.957 1.00 92.44 203 ARG A N 1
ATOM 1669 C CA . ARG A 1 203 ? 1.585 -18.731 16.319 1.00 92.44 203 ARG A CA 1
ATOM 1670 C C . ARG A 1 203 ? 0.651 -17.535 16.110 1.00 92.44 203 ARG A C 1
ATOM 1672 O O . ARG A 1 203 ? -0.552 -17.727 15.957 1.00 92.44 203 ARG A O 1
ATOM 1679 N N . VAL A 1 204 ? 1.173 -16.305 16.121 1.00 93.19 204 VAL A N 1
ATOM 1680 C CA . VAL A 1 204 ? 0.393 -15.083 15.867 1.00 93.19 204 VAL A CA 1
ATOM 1681 C C . VAL A 1 204 ? -0.130 -15.003 14.427 1.00 93.19 204 VAL A C 1
ATOM 1683 O O . VAL A 1 204 ? -1.187 -14.415 14.192 1.00 93.19 204 VAL A O 1
ATOM 1686 N N . LEU A 1 205 ? 0.540 -15.663 13.471 1.00 93.75 205 LEU A N 1
ATOM 1687 C CA . LEU A 1 205 ? 0.153 -15.668 12.058 1.00 93.75 205 LEU A CA 1
ATOM 1688 C C . LEU A 1 205 ? -1.251 -16.231 11.838 1.00 93.75 205 LEU A C 1
ATOM 1690 O O . LEU A 1 205 ? -1.912 -15.830 10.882 1.00 93.75 205 LEU A O 1
ATOM 1694 N N . LYS A 1 206 ? -1.750 -17.095 12.734 1.00 92.88 206 LYS A N 1
ATOM 1695 C CA . LYS A 1 206 ? -3.136 -17.579 12.668 1.00 92.88 206 LYS A CA 1
ATOM 1696 C C . LYS A 1 206 ? -4.147 -16.429 12.685 1.00 92.88 206 LYS A C 1
ATOM 1698 O O . LYS A 1 206 ? -5.119 -16.471 11.943 1.00 92.88 206 LYS A O 1
ATOM 1703 N N . TYR A 1 207 ? -3.897 -15.389 13.483 1.00 92.12 207 TYR A N 1
ATOM 1704 C CA . TYR A 1 207 ? -4.778 -14.225 13.579 1.00 92.12 207 TYR A CA 1
ATOM 1705 C C . TYR A 1 207 ? -4.585 -13.289 12.385 1.00 92.12 207 TYR A C 1
ATOM 1707 O O . TYR A 1 207 ? -5.564 -12.811 11.821 1.00 92.12 207 TYR A O 1
ATOM 1715 N N . LEU A 1 208 ? -3.334 -13.077 11.962 1.00 93.12 208 LEU A N 1
ATOM 1716 C CA . LEU A 1 208 ? -3.008 -12.251 10.797 1.00 93.12 208 LEU A CA 1
ATOM 1717 C C . LEU A 1 208 ? -3.671 -12.783 9.516 1.00 93.12 208 LEU A C 1
ATOM 1719 O O . LEU A 1 208 ? -4.264 -12.017 8.754 1.00 93.12 208 LEU A O 1
ATOM 1723 N N . ARG A 1 209 ? -3.607 -14.101 9.300 1.00 92.75 209 ARG A N 1
ATOM 1724 C CA . ARG A 1 209 ? -4.153 -14.779 8.114 1.00 92.75 209 ARG A CA 1
ATOM 1725 C C . ARG A 1 209 ? -5.673 -14.927 8.159 1.00 92.75 209 ARG A C 1
ATOM 1727 O O . ARG A 1 209 ? -6.308 -14.901 7.112 1.00 92.75 209 ARG A O 1
ATOM 1734 N N . ALA A 1 210 ? -6.258 -15.059 9.350 1.00 91.69 210 ALA A N 1
ATOM 1735 C CA . ALA A 1 210 ? -7.708 -15.160 9.524 1.00 91.69 210 ALA A CA 1
ATOM 1736 C C . ALA A 1 210 ? -8.431 -13.800 9.541 1.00 91.69 210 ALA A C 1
ATOM 1738 O O . ALA A 1 210 ? -9.659 -13.762 9.455 1.00 91.69 210 ALA A O 1
ATOM 1739 N N . TYR A 1 211 ? -7.704 -12.685 9.668 1.00 91.56 211 TYR A N 1
ATOM 1740 C CA . TYR A 1 211 ? -8.311 -11.360 9.769 1.00 91.56 211 TYR A CA 1
ATOM 1741 C C . TYR A 1 211 ? -9.079 -10.978 8.499 1.00 91.56 211 TYR A C 1
ATOM 1743 O O . TYR A 1 211 ? -8.548 -11.023 7.385 1.00 91.56 211 TYR A O 1
ATOM 1751 N N . ASN A 1 212 ? -10.329 -10.544 8.684 1.00 89.25 212 ASN A N 1
ATOM 1752 C CA . ASN A 1 212 ? -11.230 -10.167 7.605 1.00 89.25 212 ASN A CA 1
ATOM 1753 C C . ASN A 1 212 ? -11.630 -8.684 7.709 1.00 89.25 212 ASN A C 1
ATOM 1755 O O . ASN A 1 212 ? -12.483 -8.340 8.531 1.00 89.25 212 ASN A O 1
ATOM 1759 N N . PRO A 1 213 ? -11.141 -7.804 6.815 1.00 82.00 213 PRO A N 1
ATOM 1760 C CA . PRO A 1 213 ? -11.424 -6.370 6.882 1.00 82.00 213 PRO A CA 1
ATOM 1761 C C . PRO A 1 213 ? -12.897 -6.002 6.638 1.00 82.00 213 PRO A C 1
ATOM 1763 O O . PRO A 1 213 ? -13.274 -4.856 6.860 1.00 82.00 213 PRO A O 1
ATOM 1766 N N . LYS A 1 214 ? -13.727 -6.930 6.140 1.00 80.38 214 LYS A N 1
ATOM 1767 C CA . LYS A 1 214 ? -15.160 -6.702 5.886 1.00 80.38 214 LYS A CA 1
ATOM 1768 C C . LYS A 1 214 ? -16.057 -7.122 7.049 1.00 80.38 214 LYS A C 1
ATOM 1770 O O . LYS A 1 214 ? -17.246 -6.816 7.036 1.00 80.38 214 LYS A O 1
ATOM 1775 N N . LYS A 1 215 ? -15.531 -7.870 8.020 1.00 80.19 215 LYS A N 1
ATOM 1776 C CA . LYS A 1 215 ? -16.322 -8.338 9.160 1.00 80.19 215 LYS A CA 1
ATOM 1777 C C . LYS A 1 215 ? -16.548 -7.154 10.112 1.00 80.19 215 LYS A C 1
ATOM 1779 O O . LYS A 1 215 ? -15.605 -6.493 10.528 1.00 80.19 215 LYS A O 1
ATOM 1784 N N . SER A 1 216 ? -17.819 -6.882 10.407 1.00 65.75 216 SER A N 1
ATOM 1785 C CA . SER A 1 216 ? -18.273 -5.761 11.247 1.00 65.75 216 SER A CA 1
ATOM 1786 C C . SER A 1 216 ? -18.208 -6.048 12.750 1.00 65.75 216 SER A C 1
ATOM 1788 O O . SER A 1 216 ? -18.356 -5.141 13.561 1.00 65.75 216 SER A O 1
ATOM 1790 N N . ARG A 1 217 ? -18.017 -7.318 13.120 1.00 70.62 217 ARG A N 1
ATOM 1791 C CA . ARG A 1 217 ? -17.875 -7.793 14.501 1.00 70.62 217 ARG A CA 1
ATOM 1792 C C . ARG A 1 217 ? -16.396 -8.003 14.835 1.00 70.62 217 ARG A C 1
ATOM 1794 O O . ARG A 1 217 ? -15.587 -8.153 13.922 1.00 70.62 217 ARG A O 1
ATOM 1801 N N . PHE A 1 218 ? -16.079 -8.097 16.125 1.00 81.12 218 PHE A N 1
ATOM 1802 C CA . PHE A 1 218 ? -14.747 -8.450 16.622 1.00 81.12 218 PHE A CA 1
ATOM 1803 C C . PHE A 1 218 ? -14.132 -9.632 15.851 1.00 81.12 218 PHE A C 1
ATOM 1805 O O . PHE A 1 218 ? -14.788 -10.637 15.546 1.00 81.12 218 PHE A O 1
ATOM 1812 N N . GLN A 1 219 ? -12.873 -9.465 15.470 1.00 80.12 219 GLN A N 1
ATOM 1813 C CA . GLN A 1 219 ? -12.048 -10.411 14.729 1.00 80.12 219 GLN A CA 1
ATOM 1814 C C . GLN A 1 219 ? -11.398 -11.422 15.665 1.00 80.12 219 GLN A C 1
ATOM 1816 O O . GLN A 1 219 ? -11.146 -12.547 15.242 1.00 80.12 219 GLN A O 1
ATOM 1821 N N . LEU A 1 220 ? -11.129 -11.033 16.912 1.00 80.62 220 LEU A N 1
ATOM 1822 C CA . LEU A 1 220 ? -10.481 -11.889 17.893 1.00 80.62 220 LEU A CA 1
ATOM 1823 C C . LEU A 1 220 ? -11.521 -12.458 18.858 1.00 80.62 220 LEU A C 1
ATOM 1825 O O . LEU A 1 220 ? -12.204 -11.715 19.559 1.00 80.62 220 LEU A O 1
ATOM 1829 N N . ASP A 1 221 ? -11.596 -13.789 18.919 1.00 65.81 221 ASP A N 1
ATOM 1830 C CA . ASP A 1 221 ? -12.472 -14.548 19.825 1.00 65.81 221 ASP A CA 1
ATOM 1831 C C . ASP A 1 221 ? -11.930 -14.545 21.263 1.00 65.81 221 ASP A C 1
ATOM 1833 O O . ASP A 1 221 ? -11.715 -15.585 21.880 1.00 65.81 221 ASP A O 1
ATOM 1837 N N . ILE A 1 222 ? -11.608 -13.365 21.789 1.00 50.59 222 ILE A N 1
ATOM 1838 C CA . ILE A 1 222 ? -11.133 -13.219 23.164 1.00 50.59 222 ILE A CA 1
ATOM 1839 C C . ILE A 1 222 ? -12.066 -12.242 23.873 1.00 50.59 222 ILE A C 1
ATOM 1841 O O . ILE A 1 222 ? -11.680 -11.110 24.192 1.00 50.59 222 ILE A O 1
ATOM 1845 N N . LEU A 1 223 ? -13.298 -12.729 24.027 1.00 42.50 223 LEU A N 1
ATOM 1846 C CA . LEU A 1 223 ? -14.208 -12.601 25.163 1.00 42.50 223 LEU A CA 1
ATOM 1847 C C . LEU A 1 223 ? -14.951 -13.936 25.291 1.00 42.50 223 LEU A C 1
ATOM 1849 O O . LEU A 1 223 ? -15.526 -14.367 24.267 1.00 42.50 223 LEU A O 1
#